Protein AF-A0A131YB29-F1 (afdb_monomer_lite)

Secondary structure (DSSP, 8-state):
-HHHHHHHHHHHHHHHHHHHHHHHHHHHHHHHHHHHHHHHHHHHHHHHHHHHHHHHHHHHS---HHHHHHHHHHHHHHHHHHHHHHHHHHHHHTTT-HHHHHHHHHHHHHHHHHHHHHHHHHHHHHHHHHHHHHHHHHHHHHHHHHHHHHHHHHT--GGGHHHHHHHHHHHHHHHHHHHHHHHHHHHHHHHHHHHHHGGGS-HHHHHHHHHHHHHHHHHHHHHHHHHHHHHHHHHHHHHHHHHHHHHHHHHHH--S------S---HHHHHHHHHHHHHHHHHHHHHHT--

Foldseek 3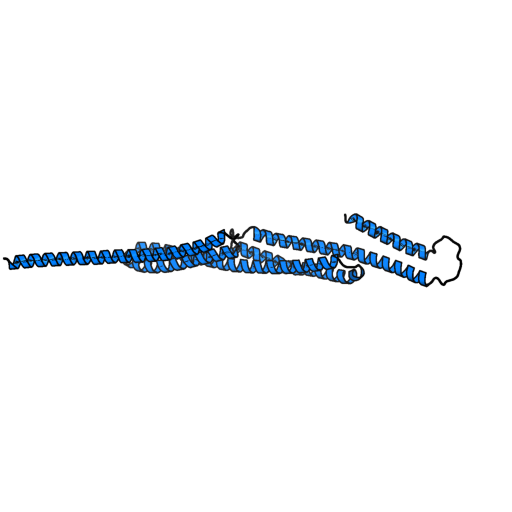Di:
DVVVVVVVVVVVVVVVVVVVVVVVVVVVVVVVVVVVVVVVVVVVVVLVVVLVVLVVVCVVDVHDLLSVLVSLLSNLVVVLVVLVVVVVVLVVCCVPDVVVSVVVVVVSVVVNVVSVVLNVLSVQLNVLVVLLVVLLVVLVVVLVVLVVLLVVLVPDDLVCLVVVLVVLVVSLVVLVVCVCVRLVSNVVSVVSNCVSQPPSDDPVSVVSSVVSVVSSVVSSVSSVVSSVVSVVVNVLVVLLVVLVVLVVVVVVPDDPDDDDPDPDDDPSRVVSVVSNVVSVVVVVVVVVVVD

Structure (mmCIF, N/CA/C/O backbone):
data_AF-A0A131YB29-F1
#
_entry.id   AF-A0A131YB29-F1
#
loop_
_atom_site.group_PDB
_atom_site.id
_atom_site.type_symbol
_atom_site.label_atom_id
_atom_site.label_alt_id
_atom_site.label_comp_id
_atom_site.label_asym_id
_atom_site.label_entity_id
_atom_site.label_seq_id
_atom_site.pdbx_PDB_ins_code
_atom_site.Cartn_x
_atom_site.Cartn_y
_atom_site.Cartn_z
_atom_site.occupancy
_atom_site.B_iso_or_equiv
_atom_site.auth_seq_id
_atom_site.auth_comp_id
_atom_site.auth_asym_id
_atom_site.auth_atom_id
_atom_site.pdbx_PDB_model_num
ATOM 1 N N . GLU A 1 1 ? -68.212 -16.410 77.219 1.00 54.72 1 GLU A N 1
ATOM 2 C CA . GLU A 1 1 ? -66.859 -17.001 77.067 1.00 54.72 1 GLU A CA 1
ATOM 3 C C . GLU A 1 1 ? -66.595 -17.569 75.670 1.00 54.72 1 GLU A C 1
ATOM 5 O O . GLU A 1 1 ? -65.524 -17.324 75.127 1.00 54.72 1 GLU A O 1
ATOM 10 N N . GLU A 1 2 ? -67.554 -18.258 75.044 1.00 46.06 2 GLU A N 1
ATOM 11 C CA . GLU A 1 2 ? -67.429 -18.763 73.661 1.00 46.06 2 GLU A CA 1
ATOM 12 C C . GLU A 1 2 ? -67.171 -17.679 72.605 1.00 46.06 2 GLU A C 1
ATOM 14 O O . GLU A 1 2 ? -66.303 -17.848 71.751 1.00 46.06 2 GLU A O 1
ATOM 19 N N . THR A 1 3 ? -67.838 -16.528 72.704 1.00 45.34 3 THR A N 1
ATOM 20 C CA . THR A 1 3 ? -67.652 -15.388 71.788 1.00 45.34 3 THR A CA 1
ATOM 21 C C . THR A 1 3 ? -66.239 -14.797 71.852 1.00 45.34 3 THR A C 1
ATOM 23 O O . THR A 1 3 ? -65.650 -14.473 70.823 1.00 45.34 3 THR A O 1
ATOM 26 N N . LEU A 1 4 ? -65.639 -14.728 73.045 1.00 46.16 4 LEU A N 1
ATOM 27 C CA . LEU A 1 4 ? -64.253 -14.280 73.233 1.00 46.16 4 LEU A CA 1
ATOM 28 C C . LEU A 1 4 ? -63.242 -15.301 72.688 1.00 46.16 4 LEU A C 1
ATOM 30 O O . LEU A 1 4 ? -62.231 -14.910 72.103 1.00 46.16 4 LEU A O 1
ATOM 34 N N . ARG A 1 5 ? -63.525 -16.605 72.810 1.00 41.94 5 ARG A N 1
ATOM 35 C CA . ARG A 1 5 ? -62.700 -17.670 72.209 1.00 41.94 5 ARG A CA 1
ATOM 36 C C . ARG A 1 5 ? -62.763 -17.650 70.677 1.00 41.94 5 ARG A C 1
ATOM 38 O O . ARG A 1 5 ? -61.726 -17.782 70.028 1.00 41.94 5 ARG A O 1
ATOM 45 N N . GLN A 1 6 ? -63.940 -17.417 70.097 1.00 41.44 6 GLN A N 1
ATOM 46 C CA . GLN A 1 6 ? -64.115 -17.274 68.646 1.00 41.44 6 GLN A CA 1
ATOM 47 C C . GLN A 1 6 ? -63.423 -16.020 68.090 1.00 41.44 6 GLN A C 1
ATOM 49 O O . GLN A 1 6 ? -62.774 -16.095 67.044 1.00 41.44 6 GLN A O 1
ATOM 54 N N . LEU A 1 7 ? -63.480 -14.895 68.811 1.00 44.91 7 LEU A N 1
ATOM 55 C CA . LEU A 1 7 ? -62.750 -13.669 68.464 1.00 44.91 7 LEU A CA 1
ATOM 56 C C . LEU A 1 7 ? -61.226 -13.851 68.553 1.00 44.91 7 LEU A C 1
ATOM 58 O O . LEU A 1 7 ? -60.492 -13.373 67.690 1.00 44.91 7 LEU A O 1
ATOM 62 N N . ALA A 1 8 ? -60.729 -14.587 69.549 1.00 45.03 8 ALA A N 1
ATOM 63 C CA . ALA A 1 8 ? -59.303 -14.891 69.664 1.00 45.03 8 ALA A CA 1
ATOM 64 C C . ALA A 1 8 ? -58.804 -15.784 68.512 1.00 45.03 8 ALA A C 1
ATOM 66 O O . ALA A 1 8 ? -57.726 -15.543 67.962 1.00 45.03 8 ALA A O 1
ATOM 67 N N . LEU A 1 9 ? -59.597 -16.783 68.112 1.00 42.66 9 LEU A N 1
ATOM 68 C CA . LEU A 1 9 ? -59.284 -17.666 66.984 1.00 42.66 9 LEU A CA 1
ATOM 69 C C . LEU A 1 9 ? -59.299 -16.922 65.643 1.00 42.66 9 LEU A C 1
ATOM 71 O O . LEU A 1 9 ? -58.367 -17.083 64.854 1.00 42.66 9 LEU A O 1
ATOM 75 N N . THR A 1 10 ? -60.292 -16.065 65.400 1.00 43.91 10 THR A N 1
ATOM 76 C CA . THR A 1 10 ? -60.354 -15.244 64.176 1.00 43.91 10 THR A CA 1
ATOM 77 C C . THR A 1 10 ? -59.208 -14.233 64.105 1.00 43.91 10 THR A C 1
ATOM 79 O O . THR A 1 10 ? -58.579 -14.098 63.057 1.00 43.91 10 THR A O 1
ATOM 82 N N . ASN A 1 11 ? -58.836 -13.593 65.219 1.00 45.94 11 ASN A N 1
ATOM 83 C CA . ASN A 1 11 ? -57.695 -12.669 65.254 1.00 45.94 11 ASN A CA 1
ATOM 84 C C . ASN A 1 11 ? -56.360 -13.391 64.975 1.00 45.94 11 ASN A C 1
ATOM 86 O O . ASN A 1 11 ? -55.491 -12.875 64.270 1.00 45.94 11 ASN A O 1
ATOM 90 N N . ARG A 1 12 ? -56.205 -14.624 65.474 1.00 44.22 12 ARG A N 1
ATOM 91 C CA . ARG A 1 12 ? -55.023 -15.464 65.219 1.00 44.22 12 ARG A CA 1
ATOM 92 C C . ARG A 1 12 ? -54.941 -15.908 63.755 1.00 44.22 12 ARG A C 1
ATOM 94 O O . ARG A 1 12 ? -53.854 -15.875 63.179 1.00 44.22 12 ARG A O 1
ATOM 101 N N . TRP A 1 13 ? -56.079 -16.234 63.145 1.00 41.12 13 TRP A N 1
ATOM 102 C CA . TRP A 1 13 ? -56.182 -16.549 61.718 1.00 41.12 13 TRP A CA 1
ATOM 103 C C . TRP A 1 13 ? -55.823 -15.364 60.818 1.00 41.12 13 TRP A C 1
ATOM 105 O O . TRP A 1 13 ? -55.010 -15.520 59.909 1.00 41.12 13 TRP A O 1
ATOM 115 N N . LEU A 1 14 ? -56.327 -14.164 61.117 1.00 47.34 14 LEU A N 1
ATOM 116 C CA . LEU A 1 14 ? -56.009 -12.951 60.352 1.00 47.34 14 LEU A CA 1
ATOM 117 C C . LEU A 1 14 ? -54.516 -12.586 60.419 1.00 47.34 14 LEU A C 1
ATOM 119 O O . LEU A 1 14 ? -53.932 -12.141 59.429 1.00 47.34 14 LEU A O 1
ATOM 123 N N . ARG A 1 15 ? -53.862 -12.819 61.565 1.00 47.97 15 ARG A N 1
ATOM 124 C CA . ARG A 1 15 ? -52.407 -12.629 61.707 1.00 47.97 15 ARG A CA 1
ATOM 125 C C . ARG A 1 15 ? -51.613 -13.623 60.860 1.00 47.97 15 ARG A C 1
ATOM 127 O O . ARG A 1 15 ? -50.656 -13.218 60.202 1.00 47.97 15 ARG A O 1
ATOM 134 N N . LEU A 1 16 ? -52.014 -14.895 60.842 1.00 41.56 16 LEU A N 1
ATOM 135 C CA . LEU A 1 16 ? -51.386 -15.916 59.997 1.00 41.56 16 LEU A CA 1
ATOM 136 C C . LEU A 1 16 ? -51.570 -15.606 58.508 1.00 41.56 16 LEU A C 1
ATOM 138 O O . LEU A 1 16 ? -50.612 -15.694 57.743 1.00 41.56 16 LEU A O 1
ATOM 142 N N . GLU A 1 17 ? -52.756 -15.157 58.103 1.00 42.50 17 GLU A N 1
ATOM 143 C CA . GLU A 1 17 ? -53.030 -14.757 56.723 1.00 42.50 17 GLU A CA 1
ATOM 144 C C . GLU A 1 17 ? -52.169 -13.557 56.288 1.00 42.50 17 GLU A C 1
ATOM 146 O O . GLU A 1 17 ? -51.612 -13.551 55.189 1.00 42.50 17 GLU A O 1
ATOM 151 N N . ALA A 1 18 ? -51.987 -12.560 57.160 1.00 47.06 18 ALA A N 1
ATOM 152 C CA . ALA A 1 18 ? -51.120 -11.413 56.889 1.00 47.06 18 ALA A CA 1
ATOM 153 C C . ALA A 1 18 ? -49.638 -11.812 56.741 1.00 47.06 18 ALA A C 1
ATOM 155 O O . ALA A 1 18 ? -48.943 -11.301 55.856 1.00 47.06 18 ALA A O 1
ATOM 156 N N . ILE A 1 19 ? -49.165 -12.749 57.571 1.00 49.28 19 ILE A N 1
ATOM 157 C CA . ILE A 1 19 ? -47.805 -13.303 57.506 1.00 49.28 19 ILE A CA 1
ATOM 158 C C . ILE A 1 19 ? -47.610 -14.093 56.202 1.00 49.28 19 ILE A C 1
ATOM 160 O O . ILE A 1 19 ? -46.646 -13.849 55.477 1.00 49.28 19 ILE A O 1
ATOM 164 N N . LEU A 1 20 ? -48.555 -14.964 55.840 1.00 39.53 20 LEU A N 1
ATOM 165 C CA . LEU A 1 20 ? -48.514 -15.738 54.594 1.00 39.53 20 LEU A CA 1
ATOM 166 C C . LEU A 1 20 ? -48.579 -14.840 53.350 1.00 39.53 20 LEU A C 1
ATOM 168 O O . LEU A 1 20 ? -47.847 -15.063 52.385 1.00 39.53 20 LEU A O 1
ATOM 172 N N . LYS A 1 21 ? -49.384 -13.768 53.376 1.00 48.09 21 LYS A N 1
ATOM 173 C CA . LYS A 1 21 ? -49.423 -12.768 52.297 1.00 48.09 21 LYS A CA 1
ATOM 174 C C . LYS A 1 21 ? -48.085 -12.042 52.145 1.00 48.09 21 LYS A C 1
ATOM 176 O O . LYS A 1 21 ? -47.660 -11.843 51.005 1.00 48.09 21 LYS A O 1
ATOM 181 N N . ARG A 1 22 ? -47.403 -11.691 53.247 1.00 52.78 22 ARG A N 1
ATOM 182 C CA . ARG A 1 22 ? -46.040 -11.123 53.208 1.00 52.78 22 ARG A CA 1
ATOM 183 C C . ARG A 1 22 ? -45.043 -12.104 52.599 1.00 52.78 22 ARG A C 1
ATOM 185 O O . ARG A 1 22 ? -44.417 -11.745 51.607 1.00 52.78 22 ARG A O 1
ATOM 192 N N . PHE A 1 23 ? -44.993 -13.346 53.083 1.00 40.41 23 PHE A N 1
ATOM 193 C CA . PHE A 1 23 ? -44.111 -14.371 52.518 1.00 40.41 23 PHE A CA 1
ATOM 194 C C . PHE A 1 23 ? -44.392 -14.641 51.034 1.00 40.41 23 PHE A C 1
ATOM 196 O O . PHE A 1 23 ? -43.453 -14.778 50.256 1.00 40.41 23 PHE A O 1
ATOM 203 N N . SER A 1 24 ? -45.658 -14.634 50.597 1.00 37.03 24 SER A N 1
ATOM 204 C CA . SER A 1 24 ? -45.997 -14.798 49.175 1.00 37.03 24 SER A CA 1
ATOM 205 C C . SER A 1 24 ? -45.534 -13.618 48.312 1.00 37.03 24 SER A C 1
ATOM 207 O O . SER A 1 24 ? -45.063 -13.823 47.195 1.00 37.03 24 SER A O 1
ATOM 209 N N . LYS A 1 25 ? -45.625 -12.379 48.820 1.00 52.41 25 LYS A N 1
ATOM 210 C CA . LYS A 1 25 ? -45.128 -11.183 48.123 1.00 52.41 25 LYS A CA 1
ATOM 211 C C . LYS A 1 25 ? -43.606 -11.193 48.030 1.00 52.41 25 LYS A C 1
ATOM 213 O O . LYS A 1 25 ? -43.058 -10.812 47.002 1.00 52.41 25 LYS A O 1
ATOM 218 N N . GLU A 1 26 ? -42.941 -11.645 49.082 1.00 50.53 26 GLU A N 1
ATOM 219 C CA . GLU A 1 26 ? -41.484 -11.716 49.174 1.00 50.53 26 GLU A CA 1
ATOM 220 C C . GLU A 1 26 ? -40.914 -12.846 48.303 1.00 50.53 26 GLU A C 1
ATOM 222 O O . GLU A 1 26 ? -39.941 -12.639 47.583 1.00 50.53 26 GLU A O 1
ATOM 227 N N . ALA A 1 27 ? -41.590 -13.998 48.253 1.00 39.34 27 ALA A N 1
ATOM 228 C CA . ALA A 1 27 ? -41.291 -15.077 47.313 1.00 39.34 27 ALA A CA 1
ATOM 229 C C . ALA A 1 27 ? -41.511 -14.645 45.855 1.00 39.34 27 ALA A C 1
ATOM 231 O O . ALA A 1 27 ? -40.657 -14.903 45.011 1.00 39.34 27 ALA A O 1
ATOM 232 N N . ARG A 1 28 ? -42.605 -13.920 45.564 1.00 51.28 28 ARG A N 1
ATOM 233 C CA . ARG A 1 28 ? -42.860 -13.352 44.228 1.00 51.28 28 ARG A CA 1
ATOM 234 C C . ARG A 1 28 ? -41.776 -12.359 43.812 1.00 51.28 28 ARG A C 1
ATOM 236 O O . ARG A 1 28 ? -41.288 -12.452 42.692 1.00 51.28 28 ARG A O 1
ATOM 243 N N . ARG A 1 29 ? -41.340 -11.469 44.713 1.00 57.47 29 ARG A N 1
ATOM 244 C CA . ARG A 1 29 ? -40.214 -10.550 44.457 1.00 57.47 29 ARG A CA 1
ATOM 245 C C . ARG A 1 29 ? -38.924 -11.301 44.137 1.00 57.47 29 ARG A C 1
ATOM 247 O O . ARG A 1 29 ? -38.319 -11.009 43.114 1.00 57.47 29 ARG A O 1
ATOM 254 N N . LYS A 1 30 ? -38.568 -12.326 44.920 1.00 51.09 30 LYS A N 1
ATOM 255 C CA . LYS A 1 30 ? -37.382 -13.159 44.653 1.00 51.09 30 LYS A CA 1
ATOM 256 C C . LYS A 1 30 ? -37.460 -13.899 43.314 1.00 51.09 30 LYS A C 1
ATOM 258 O O . LYS A 1 30 ? -36.455 -13.981 42.615 1.00 51.09 30 LYS A O 1
ATOM 263 N N . THR A 1 31 ? -38.636 -14.398 42.918 1.00 47.81 31 THR A N 1
ATOM 264 C CA . THR A 1 31 ? -38.817 -15.016 41.592 1.00 47.81 31 THR A CA 1
ATOM 265 C C . THR A 1 31 ? -38.745 -13.998 40.454 1.00 47.81 31 THR A C 1
ATOM 267 O O . THR A 1 31 ? -38.220 -14.315 39.392 1.00 47.81 31 THR A O 1
ATOM 270 N N . GLU A 1 32 ? -39.232 -12.773 40.662 1.00 54.62 32 GLU A N 1
ATOM 271 C CA . GLU A 1 32 ? -39.137 -11.679 39.688 1.00 54.62 32 GLU A CA 1
ATOM 272 C C . GLU A 1 32 ? -37.678 -11.221 39.515 1.00 54.62 32 GLU A C 1
ATOM 274 O O . GLU A 1 32 ? -37.210 -11.043 38.394 1.00 54.62 32 GLU A O 1
ATOM 279 N N . GLU A 1 33 ? -36.935 -11.093 40.618 1.00 50.19 33 GLU A N 1
ATOM 280 C CA . GLU A 1 33 ? -35.503 -10.771 40.644 1.00 50.19 33 GLU A CA 1
ATOM 281 C C . GLU A 1 33 ? -34.662 -11.878 39.999 1.00 50.19 33 GLU A C 1
ATOM 283 O O . GLU A 1 33 ? -33.782 -11.581 39.197 1.00 50.19 33 GLU A O 1
ATOM 288 N N . GLN A 1 34 ? -34.972 -13.154 40.257 1.00 44.66 34 GLN A N 1
ATOM 289 C CA . GLN A 1 34 ? -34.342 -14.280 39.560 1.00 44.66 34 GLN A CA 1
ATOM 290 C C . GLN A 1 34 ? -34.659 -14.290 38.064 1.00 44.66 34 GLN A C 1
ATOM 292 O O . GLN A 1 34 ? -33.762 -14.562 37.272 1.00 44.66 34 GLN A O 1
ATOM 297 N N . ARG A 1 35 ? -35.892 -13.958 37.657 1.00 49.50 35 ARG A N 1
ATOM 298 C CA . ARG A 1 35 ? -36.256 -13.838 36.237 1.00 49.50 35 ARG A CA 1
ATOM 299 C C . ARG A 1 35 ? -35.513 -12.692 35.559 1.00 49.50 35 ARG A C 1
ATOM 301 O O . ARG A 1 35 ? -34.951 -12.903 34.490 1.00 49.50 35 ARG A O 1
ATOM 308 N N . ARG A 1 36 ? -35.427 -11.521 36.195 1.00 51.06 36 ARG A N 1
ATOM 309 C CA . ARG A 1 36 ? -34.641 -10.379 35.695 1.00 51.06 36 ARG A CA 1
ATOM 310 C C . ARG A 1 36 ? -33.153 -10.703 35.620 1.00 51.06 36 ARG A C 1
ATOM 312 O O . ARG A 1 36 ? -32.539 -10.440 34.598 1.00 51.06 36 ARG A O 1
ATOM 319 N N . ALA A 1 37 ? -32.595 -11.345 36.645 1.00 39.00 37 ALA A N 1
ATOM 320 C CA . ALA A 1 37 ? -31.211 -11.807 36.634 1.00 39.00 37 ALA A CA 1
ATOM 321 C C . ALA A 1 37 ? -30.971 -12.884 35.563 1.00 39.00 37 ALA A C 1
ATOM 323 O O . ALA A 1 37 ? -29.905 -12.905 34.963 1.00 39.00 37 ALA A O 1
ATOM 324 N N . SER A 1 38 ? -31.942 -13.763 35.293 1.00 39.47 38 SER A N 1
ATOM 325 C CA . SER A 1 38 ? -31.845 -14.759 34.219 1.00 39.47 38 SER A CA 1
ATOM 326 C C . SER A 1 38 ? -31.961 -14.144 32.825 1.00 39.47 38 SER A C 1
ATOM 328 O O . SER A 1 38 ? -31.213 -14.547 31.946 1.00 39.47 38 SER A O 1
ATOM 330 N N . ALA A 1 39 ? -32.820 -13.135 32.643 1.00 44.16 39 ALA A N 1
ATOM 331 C CA . ALA A 1 39 ? -32.936 -12.381 31.399 1.00 44.16 39 ALA A CA 1
ATOM 332 C C . ALA A 1 39 ? -31.658 -11.578 31.135 1.00 44.16 39 ALA A C 1
ATOM 334 O O . ALA A 1 39 ? -31.074 -11.705 30.071 1.00 44.16 39 ALA A O 1
ATOM 335 N N . LEU A 1 40 ? -31.132 -10.885 32.151 1.00 41.97 40 LEU A N 1
ATOM 336 C CA . LEU A 1 40 ? -29.838 -10.205 32.069 1.00 41.97 40 LEU A CA 1
ATOM 337 C C . LEU A 1 40 ? -28.692 -11.177 31.781 1.00 41.97 40 LEU A C 1
ATOM 339 O O . LEU A 1 40 ? -27.840 -10.886 30.953 1.00 41.97 40 LEU A O 1
ATOM 343 N N . ARG A 1 41 ? -28.671 -12.358 32.412 1.00 40.09 41 ARG A N 1
ATOM 344 C CA . ARG A 1 41 ? -27.685 -13.406 32.096 1.00 40.09 41 ARG A CA 1
ATOM 345 C C . ARG A 1 41 ? -27.834 -13.932 30.670 1.00 40.09 41 ARG A C 1
ATOM 347 O O . ARG A 1 41 ? -26.817 -14.255 30.072 1.00 40.09 41 ARG A O 1
ATOM 354 N N . HIS A 1 42 ? -29.055 -14.016 30.144 1.00 41.34 42 HIS A N 1
ATOM 355 C CA . HIS A 1 42 ? -29.328 -14.454 28.777 1.00 41.34 42 HIS A CA 1
ATOM 356 C C . HIS A 1 42 ? -28.927 -13.395 27.739 1.00 41.34 42 HIS A C 1
ATOM 358 O O . HIS A 1 42 ? -28.274 -13.717 26.752 1.00 41.34 42 HIS A O 1
ATOM 364 N N . ASP A 1 43 ? -29.216 -12.121 27.995 1.00 45.62 43 ASP A N 1
ATOM 365 C CA . ASP A 1 43 ? -28.801 -11.007 27.137 1.00 45.62 43 ASP A CA 1
ATOM 366 C C . ASP A 1 43 ? -27.273 -10.840 27.152 1.00 45.62 43 ASP A C 1
ATOM 368 O O . ASP A 1 43 ? -26.642 -10.647 26.110 1.00 45.62 43 ASP A O 1
ATOM 372 N N . VAL A 1 44 ? -26.648 -11.003 28.324 1.00 41.69 44 VAL A N 1
ATOM 373 C CA . VAL A 1 44 ? -25.186 -11.049 28.459 1.00 41.69 44 VAL A CA 1
ATOM 374 C C . VAL A 1 44 ? -24.611 -12.286 27.766 1.00 41.69 44 VAL A C 1
ATOM 376 O O . VAL A 1 44 ? -23.583 -12.161 27.105 1.00 41.69 44 VAL A O 1
ATOM 379 N N . SER A 1 45 ? -25.253 -13.461 27.841 1.00 40.75 45 SER A N 1
ATOM 380 C CA . SER A 1 45 ? -24.778 -14.660 27.134 1.00 40.75 45 SER A CA 1
ATOM 381 C C . SER A 1 45 ? -24.891 -14.517 25.620 1.00 40.75 45 SER A C 1
ATOM 383 O O . SER A 1 45 ? -23.950 -14.877 24.928 1.00 40.75 45 SER A O 1
ATOM 385 N N . LEU A 1 46 ? -25.969 -13.923 25.102 1.00 46.78 46 LEU A N 1
ATOM 386 C CA . LEU A 1 46 ? -26.132 -13.623 23.674 1.00 46.78 46 LEU A CA 1
ATOM 387 C C . LEU A 1 46 ? -25.101 -12.592 23.189 1.00 46.78 46 LEU A C 1
ATOM 389 O O . LEU A 1 46 ?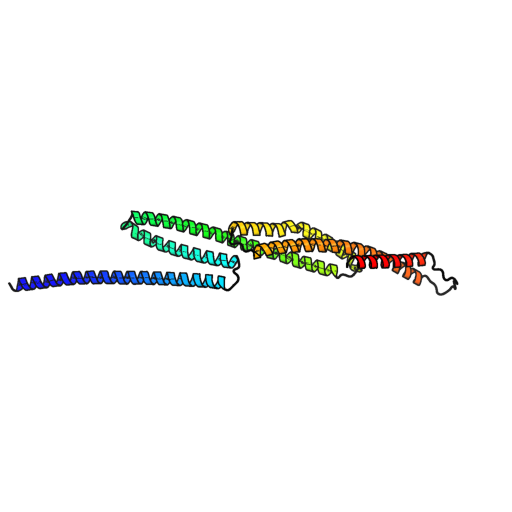 -24.503 -12.750 22.123 1.00 46.78 46 LEU A O 1
ATOM 393 N N . GLY A 1 47 ? -24.826 -11.563 23.996 1.00 43.25 47 GLY A N 1
ATOM 394 C CA . GLY A 1 47 ? -23.744 -10.610 23.746 1.00 43.25 47 GLY A CA 1
ATOM 395 C C . GLY A 1 47 ? -22.368 -11.283 23.709 1.00 43.25 47 GLY A C 1
ATOM 396 O O . GLY A 1 47 ? -21.589 -11.058 22.779 1.00 43.25 47 GLY A O 1
ATOM 397 N N . LEU A 1 48 ? -22.094 -12.170 24.668 1.00 47.25 48 LEU A N 1
ATOM 398 C CA . LEU A 1 48 ? -20.866 -12.966 24.740 1.00 47.25 48 LEU A CA 1
ATOM 399 C C . LEU A 1 48 ? -20.749 -13.976 23.592 1.00 47.25 48 LEU A C 1
ATOM 401 O O . LEU A 1 48 ? -19.659 -14.180 23.075 1.00 47.25 48 LEU A O 1
ATOM 405 N N . GLU A 1 49 ? -21.844 -14.587 23.152 1.00 47.97 49 GLU A N 1
ATOM 406 C CA . GLU A 1 49 ? -21.868 -15.510 22.014 1.00 47.97 49 GLU A CA 1
ATOM 407 C C . GLU A 1 49 ? -21.666 -14.779 20.688 1.00 47.97 49 GLU A C 1
ATOM 409 O O . GLU A 1 49 ? -20.916 -15.261 19.843 1.00 47.97 49 GLU A O 1
ATOM 414 N N . SER A 1 50 ? -22.247 -13.587 20.517 1.00 48.00 50 SER A N 1
ATOM 415 C CA . SER A 1 50 ? -22.019 -12.768 19.321 1.00 48.00 50 SER A CA 1
ATOM 416 C C . SER A 1 50 ? -20.576 -12.261 19.243 1.00 48.00 50 SER A C 1
ATOM 418 O O . SER A 1 50 ? -19.933 -12.373 18.200 1.00 48.00 50 SER A O 1
ATOM 420 N N . THR A 1 51 ? -20.017 -11.792 20.362 1.00 47.31 51 THR A N 1
ATOM 421 C CA . THR A 1 51 ? -18.610 -11.378 20.444 1.00 47.31 51 THR A CA 1
ATOM 422 C C . THR A 1 51 ? -17.671 -12.568 20.276 1.00 47.31 51 THR A C 1
ATOM 424 O O . THR A 1 51 ? -16.670 -12.449 19.571 1.00 47.31 51 THR A O 1
ATOM 427 N N . ARG A 1 52 ? -18.015 -13.743 20.819 1.00 45.22 52 ARG A N 1
ATOM 428 C CA . ARG A 1 52 ? -17.280 -14.998 20.606 1.00 45.22 52 ARG A CA 1
ATOM 429 C C . ARG A 1 52 ? -17.369 -15.486 19.163 1.00 45.22 52 ARG A C 1
ATOM 431 O O . ARG A 1 52 ? -16.373 -15.965 18.647 1.00 45.22 52 ARG A O 1
ATOM 438 N N . ALA A 1 53 ? -18.500 -15.324 18.481 1.00 53.12 53 ALA A N 1
ATOM 439 C CA . ALA A 1 53 ? -18.642 -15.655 17.063 1.00 53.12 53 ALA A CA 1
ATOM 440 C C . ALA A 1 53 ? -17.816 -14.715 16.169 1.00 53.12 53 ALA A C 1
ATOM 442 O O . ALA A 1 53 ? -17.188 -15.172 15.216 1.00 53.12 53 ALA A O 1
ATOM 443 N N . VAL A 1 54 ? -17.761 -13.419 16.497 1.00 50.41 54 VAL A N 1
ATOM 444 C CA . VAL A 1 54 ? -16.879 -12.449 15.824 1.00 50.41 54 VAL A CA 1
ATOM 445 C C . VAL A 1 54 ? -15.407 -12.787 16.079 1.00 50.41 54 VAL A C 1
ATOM 447 O O . VAL A 1 54 ? -14.621 -12.814 15.137 1.00 50.41 54 VAL A O 1
ATOM 450 N N . LEU A 1 55 ? -15.037 -13.119 17.320 1.00 47.19 55 LEU A N 1
ATOM 451 C CA . LEU A 1 55 ? -13.685 -13.569 17.675 1.00 47.19 55 LEU A CA 1
ATOM 452 C C . LEU A 1 55 ? -13.306 -14.895 16.999 1.00 47.19 55 LEU A C 1
ATOM 454 O O . LEU A 1 55 ? -12.173 -15.033 16.557 1.00 47.19 55 LEU A O 1
ATOM 458 N N . ASN A 1 56 ? -14.241 -15.836 16.864 1.00 47.59 56 ASN A N 1
ATOM 459 C CA . ASN A 1 56 ? -13.998 -17.116 16.196 1.00 47.59 56 ASN A CA 1
ATOM 460 C C . ASN A 1 56 ? -13.830 -16.950 14.672 1.00 47.59 56 ASN A C 1
ATOM 462 O O . ASN A 1 56 ? -12.984 -17.598 14.067 1.00 47.59 56 ASN A O 1
ATOM 466 N N . ARG A 1 57 ? -14.553 -16.016 14.034 1.00 48.38 57 ARG A N 1
ATOM 467 C CA . ARG A 1 57 ? -14.286 -15.652 12.625 1.00 48.38 57 ARG A CA 1
ATOM 468 C C . ARG A 1 57 ? -12.899 -15.027 12.442 1.00 48.38 57 ARG A C 1
ATOM 470 O O . ARG A 1 57 ? -12.241 -15.277 11.443 1.00 48.38 57 ARG A O 1
ATOM 477 N N . VAL A 1 58 ? -12.439 -14.262 13.433 1.00 46.19 58 VAL A N 1
ATOM 478 C CA . VAL A 1 58 ? -11.079 -13.693 13.494 1.00 46.19 58 VAL A CA 1
ATOM 479 C C . VAL A 1 58 ? -10.005 -14.774 13.708 1.00 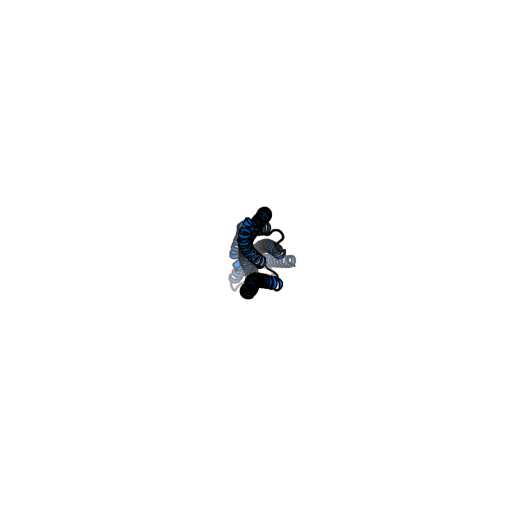46.19 58 VAL A C 1
ATOM 481 O O . VAL A 1 58 ? -8.847 -14.524 13.384 1.00 46.19 58 VAL A O 1
ATOM 484 N N . THR A 1 59 ? -10.345 -15.955 14.242 1.00 43.50 59 THR A N 1
ATOM 485 C CA . THR A 1 59 ? -9.394 -17.073 14.403 1.00 43.50 59 THR A CA 1
ATOM 486 C C . THR A 1 59 ? -9.304 -18.000 13.192 1.00 43.50 59 THR A C 1
ATOM 488 O O . THR A 1 59 ? -8.253 -18.610 13.007 1.00 43.50 59 THR A O 1
ATOM 491 N N . ASP A 1 60 ? -10.355 -18.094 12.370 1.00 44.38 60 ASP A N 1
ATOM 492 C CA . ASP A 1 60 ? -10.391 -18.989 11.200 1.00 44.38 60 ASP A CA 1
ATOM 493 C C . ASP A 1 60 ? -9.743 -18.367 9.943 1.00 44.38 60 ASP A C 1
ATOM 495 O O . ASP A 1 60 ? -9.175 -19.079 9.113 1.00 44.38 60 ASP A O 1
ATOM 499 N N . GLU A 1 61 ? -9.743 -17.037 9.821 1.00 44.78 61 GLU A N 1
ATOM 500 C CA . GLU A 1 61 ? -8.996 -16.290 8.799 1.00 44.78 61 GLU A CA 1
ATOM 501 C C . GLU A 1 61 ? -7.755 -15.652 9.441 1.00 44.78 61 GLU A C 1
ATOM 503 O O . GLU A 1 61 ? -7.850 -15.113 10.541 1.00 44.78 61 GLU A O 1
ATOM 508 N N . LYS A 1 62 ? -6.576 -15.667 8.789 1.00 51.38 62 LYS A N 1
ATOM 509 C CA . LYS A 1 62 ? -5.405 -14.908 9.285 1.00 51.38 62 LYS A CA 1
ATOM 510 C C . LYS A 1 62 ? -5.852 -13.453 9.493 1.00 51.38 62 LYS A C 1
ATOM 512 O O . LYS A 1 62 ? -6.129 -12.792 8.494 1.00 51.38 62 LYS A O 1
ATOM 517 N N . PRO A 1 63 ? -5.931 -12.929 10.730 1.00 54.72 63 PRO A N 1
ATOM 518 C CA . PRO A 1 63 ? -6.726 -11.730 10.925 1.00 54.72 63 PRO A CA 1
ATOM 519 C C . PRO A 1 63 ? -6.036 -10.543 10.262 1.00 54.72 63 PRO A C 1
ATOM 521 O O . PRO A 1 63 ? -4.873 -10.275 10.558 1.00 54.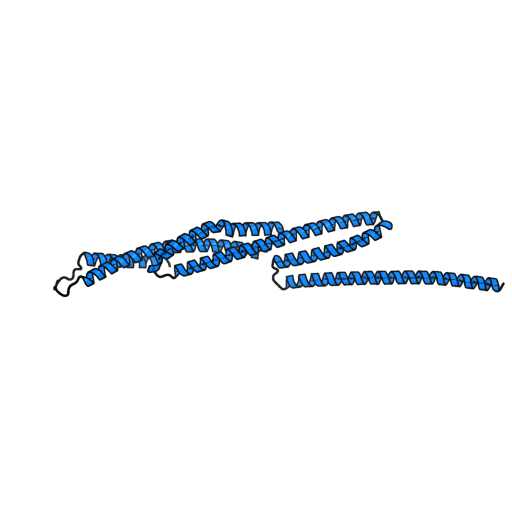72 63 PRO A O 1
ATOM 524 N N . THR A 1 64 ? -6.702 -9.830 9.365 1.00 63.47 64 THR A N 1
ATOM 525 C CA . THR A 1 64 ? -6.187 -8.541 8.893 1.00 63.47 64 THR A CA 1
ATOM 526 C C . THR A 1 64 ? -6.283 -7.516 10.025 1.00 63.47 64 THR A C 1
ATOM 528 O O . THR A 1 64 ? -7.034 -7.692 10.993 1.00 63.47 64 THR A O 1
ATOM 531 N N . GLU A 1 65 ? -5.489 -6.449 9.951 1.00 63.94 65 GLU A N 1
ATOM 532 C CA . GLU A 1 65 ? -5.531 -5.354 10.931 1.00 63.94 65 GLU A CA 1
ATOM 533 C C . GLU A 1 65 ? -6.926 -4.710 10.966 1.00 63.94 65 GLU A C 1
ATOM 535 O O . GLU A 1 65 ? -7.425 -4.363 12.040 1.00 63.94 65 GLU A O 1
ATOM 540 N N . GLU A 1 66 ? -7.601 -4.657 9.813 1.00 68.38 66 GLU A N 1
ATOM 541 C CA . GLU A 1 66 ? -8.981 -4.195 9.673 1.00 68.38 66 GLU A CA 1
ATOM 542 C C . GLU A 1 66 ? -9.976 -5.081 10.438 1.00 68.38 66 GLU A C 1
ATOM 544 O O . GLU A 1 66 ? -10.739 -4.571 11.266 1.00 68.38 66 GLU A O 1
ATOM 549 N N . LEU A 1 67 ? -9.944 -6.403 10.226 1.00 65.50 67 LEU A N 1
ATOM 550 C CA . LEU A 1 67 ? -10.850 -7.347 10.894 1.00 65.50 67 LEU A CA 1
ATOM 551 C C . LEU A 1 67 ? -10.647 -7.344 12.413 1.00 65.50 67 LEU A C 1
ATOM 553 O O . LEU A 1 67 ? -11.618 -7.325 13.175 1.00 65.50 67 LEU A O 1
ATOM 557 N N . HIS A 1 68 ? -9.392 -7.297 12.866 1.00 65.00 68 HIS A N 1
ATOM 558 C CA . HIS A 1 68 ? -9.074 -7.204 14.290 1.00 65.00 68 HIS A CA 1
ATOM 559 C C . HIS A 1 68 ? -9.591 -5.892 14.903 1.00 65.00 68 HIS A C 1
ATOM 561 O O . HIS A 1 68 ? -10.237 -5.900 15.954 1.00 65.00 68 HIS A O 1
ATOM 567 N N . THR A 1 69 ? -9.372 -4.765 14.221 1.00 63.50 69 THR A N 1
ATOM 568 C CA . THR A 1 69 ? -9.837 -3.441 14.659 1.00 63.50 69 THR A CA 1
ATOM 569 C C . THR A 1 69 ? -11.364 -3.370 14.720 1.00 63.50 69 THR A C 1
ATOM 571 O O . THR A 1 69 ? -11.919 -2.866 15.701 1.00 63.50 69 THR A O 1
ATOM 574 N N . ALA A 1 70 ? -12.060 -3.920 13.722 1.00 65.94 70 ALA A N 1
ATOM 575 C CA . ALA A 1 70 ? -13.518 -3.988 13.692 1.00 65.94 70 ALA A CA 1
ATOM 576 C C . ALA A 1 70 ? -14.082 -4.833 14.848 1.00 65.94 70 ALA A C 1
ATOM 578 O O . ALA A 1 70 ? -15.001 -4.389 15.540 1.00 65.94 70 ALA A O 1
ATOM 579 N N . ALA A 1 71 ? -13.496 -6.004 15.114 1.00 61.91 71 ALA A N 1
ATOM 580 C CA . ALA A 1 71 ? -13.896 -6.861 16.229 1.00 61.91 71 ALA A CA 1
ATOM 581 C C . ALA A 1 71 ? -13.720 -6.163 17.589 1.00 61.91 71 ALA A C 1
ATOM 583 O O . ALA A 1 71 ? -14.630 -6.180 18.422 1.00 61.91 71 ALA A O 1
ATOM 584 N N . CYS A 1 72 ? -12.587 -5.486 17.806 1.00 62.84 72 CYS A N 1
ATOM 585 C CA . CYS A 1 72 ? -12.354 -4.720 19.030 1.00 62.84 72 CYS A CA 1
ATOM 586 C C . CYS A 1 72 ? -13.344 -3.556 19.198 1.00 62.84 72 CYS A C 1
ATOM 588 O O . CYS A 1 72 ? -13.802 -3.305 20.313 1.00 62.84 72 CYS A O 1
ATOM 590 N N . LEU A 1 73 ? -13.697 -2.855 18.116 1.00 69.12 73 LEU A N 1
ATOM 591 C CA . LEU A 1 73 ? -14.694 -1.780 18.159 1.00 69.12 73 LEU A CA 1
ATOM 592 C C . LEU A 1 73 ? -16.082 -2.301 18.546 1.00 69.12 73 LEU A C 1
ATOM 594 O O . LEU A 1 73 ? -16.742 -1.680 19.380 1.00 69.12 73 LEU A O 1
ATOM 598 N N . HIS A 1 74 ? -16.495 -3.449 18.003 1.00 68.56 74 HIS A N 1
ATOM 599 C CA . HIS A 1 74 ? -17.750 -4.100 18.386 1.00 68.56 74 HIS A CA 1
ATOM 600 C C . HIS A 1 74 ? -17.765 -4.499 19.865 1.00 68.56 74 HIS A C 1
ATOM 602 O O . HIS A 1 74 ? -18.734 -4.210 20.567 1.00 68.56 74 HIS A O 1
ATOM 608 N N . ALA A 1 75 ? -16.679 -5.096 20.365 1.00 61.38 75 ALA A N 1
ATOM 609 C CA . ALA A 1 75 ? -16.569 -5.460 21.776 1.00 61.38 75 ALA A CA 1
ATOM 610 C C . ALA A 1 75 ? -16.652 -4.230 22.700 1.00 61.38 75 ALA A C 1
ATOM 612 O O . ALA A 1 75 ? -17.357 -4.261 23.707 1.00 61.38 75 ALA A O 1
ATOM 613 N N . LEU A 1 76 ? -15.987 -3.122 22.351 1.00 63.66 76 LEU A N 1
ATOM 614 C CA . LEU A 1 76 ? -16.064 -1.885 23.137 1.00 63.66 76 LEU A CA 1
ATOM 615 C C . LEU A 1 76 ? -17.451 -1.244 23.100 1.00 63.66 76 LEU A C 1
ATOM 617 O O . LEU A 1 76 ? -17.875 -0.684 24.108 1.00 63.66 76 LEU A O 1
ATOM 621 N N . GLN A 1 77 ? -18.158 -1.325 21.973 1.00 73.88 77 GLN A N 1
ATOM 622 C CA . GLN A 1 77 ? -19.533 -0.839 21.883 1.00 73.88 77 GLN A CA 1
ATOM 623 C C . GLN A 1 77 ? -20.467 -1.640 22.796 1.00 73.88 77 GLN A C 1
ATOM 625 O O . GLN A 1 77 ? -21.226 -1.046 23.558 1.00 73.88 77 GLN A O 1
ATOM 630 N N . TRP A 1 78 ? -20.323 -2.966 22.823 1.00 70.75 78 TRP A N 1
ATOM 631 C CA . TRP A 1 78 ? -21.056 -3.803 23.770 1.00 70.75 78 TRP A CA 1
ATOM 632 C C . TRP A 1 78 ? -20.731 -3.441 25.231 1.00 70.75 78 TRP A C 1
ATOM 634 O O . TRP A 1 78 ? -21.636 -3.268 26.044 1.00 70.75 78 TRP A O 1
ATOM 644 N N . ILE A 1 79 ? -19.453 -3.227 25.573 1.00 62.50 79 ILE A N 1
ATOM 645 C CA . ILE A 1 79 ? -19.056 -2.785 26.924 1.00 62.50 79 ILE A CA 1
ATOM 646 C C . ILE A 1 79 ? -19.687 -1.425 27.275 1.00 62.50 79 ILE A C 1
ATOM 648 O O . ILE A 1 79 ? -20.105 -1.226 28.415 1.00 62.50 79 ILE A O 1
ATOM 652 N N . GLN A 1 80 ? -19.795 -0.490 26.325 1.00 70.81 80 GLN A N 1
ATOM 653 C CA . GLN A 1 80 ? -20.480 0.792 26.553 1.00 70.81 80 GLN A CA 1
ATOM 654 C C . GLN A 1 80 ? -21.965 0.612 26.868 1.00 70.81 80 GLN A C 1
ATOM 656 O O . GLN A 1 80 ? -22.474 1.283 27.766 1.00 70.81 80 GLN A O 1
ATOM 661 N N . GLU A 1 81 ? -22.646 -0.292 26.167 1.00 73.19 81 GLU A N 1
ATOM 662 C CA . GLU A 1 81 ? -24.053 -0.618 26.420 1.00 73.19 81 GLU A CA 1
ATOM 663 C C . GLU A 1 81 ? -24.235 -1.231 27.818 1.00 73.19 81 GLU A C 1
ATOM 665 O O . GLU A 1 81 ? -25.110 -0.799 28.573 1.00 73.19 81 GLU A O 1
ATOM 670 N N . GLN A 1 82 ? -23.345 -2.146 28.223 1.00 68.00 82 GLN A N 1
ATOM 671 C CA . GLN A 1 82 ? -23.355 -2.721 29.575 1.00 68.00 82 GLN A CA 1
ATOM 672 C C . GLN A 1 82 ? -23.087 -1.665 30.656 1.00 68.00 82 GLN A C 1
ATOM 674 O O . GLN A 1 82 ? -23.769 -1.624 31.680 1.00 68.00 82 GLN A O 1
ATOM 679 N N . LEU A 1 83 ? -22.134 -0.757 30.427 1.00 65.19 83 LEU A N 1
ATOM 680 C CA . LEU A 1 83 ? -21.885 0.362 31.335 1.00 65.19 83 LEU A CA 1
ATOM 681 C C . LEU A 1 83 ? -23.107 1.289 31.425 1.00 65.19 83 LEU A C 1
ATOM 683 O O . LEU A 1 83 ? -23.428 1.759 32.516 1.00 65.19 83 LEU A O 1
ATOM 687 N N . ALA A 1 84 ? -23.814 1.557 30.326 1.00 71.62 84 ALA A N 1
ATOM 688 C CA . ALA A 1 84 ? -25.032 2.368 30.359 1.00 71.62 84 ALA A CA 1
ATOM 689 C C . ALA A 1 84 ? -26.124 1.722 31.229 1.00 71.62 84 ALA A C 1
ATOM 691 O O . ALA A 1 84 ? -26.762 2.422 32.019 1.00 71.62 84 ALA A O 1
ATOM 692 N N . PHE A 1 85 ? -26.273 0.398 31.145 1.00 65.69 85 PHE A N 1
ATOM 693 C CA . PHE A 1 85 ? -27.197 -0.364 31.981 1.00 65.69 85 PHE A CA 1
ATOM 694 C C . PHE A 1 85 ? -26.811 -0.309 33.470 1.00 65.69 85 PHE A C 1
ATOM 696 O O . PHE A 1 85 ? -27.617 0.094 34.307 1.00 65.69 85 PHE A O 1
ATOM 703 N N . LEU A 1 86 ? -25.544 -0.584 33.803 1.00 61.38 86 LEU A N 1
ATOM 704 C CA . LEU A 1 86 ? -25.037 -0.537 35.184 1.00 61.38 86 LEU A CA 1
ATOM 705 C C . LEU A 1 86 ? -25.178 0.849 35.832 1.00 61.38 86 LEU A C 1
ATOM 707 O O . LEU A 1 86 ? -25.387 0.964 37.039 1.00 61.38 86 LEU A O 1
ATOM 711 N N . LYS A 1 87 ? -25.106 1.924 35.038 1.00 68.50 87 LYS A N 1
ATOM 712 C CA . LYS A 1 87 ? -25.345 3.291 35.520 1.00 68.50 87 LYS A CA 1
ATOM 713 C C . LYS A 1 87 ? -26.782 3.485 36.016 1.00 68.50 87 LYS A C 1
ATOM 715 O O . LYS A 1 87 ? -26.991 4.211 36.989 1.00 68.50 87 LYS A O 1
ATOM 720 N N . ALA A 1 88 ? -27.758 2.860 35.354 1.00 65.12 88 ALA A N 1
ATOM 721 C CA . ALA A 1 88 ? -29.157 2.913 35.765 1.00 65.12 88 ALA A CA 1
ATOM 722 C C . ALA A 1 88 ? -29.368 2.167 37.093 1.00 65.12 88 ALA A C 1
ATOM 724 O O . ALA A 1 88 ? -30.033 2.694 37.984 1.00 65.12 88 ALA A O 1
ATOM 725 N N . ASP A 1 89 ? -28.720 1.020 37.285 1.00 67.50 89 ASP A N 1
ATOM 726 C CA . ASP A 1 89 ? -28.794 0.261 38.541 1.00 67.50 89 ASP A CA 1
ATOM 727 C C . ASP A 1 89 ? -28.099 0.986 39.708 1.00 67.50 89 ASP A C 1
ATOM 729 O O . ASP A 1 89 ? -28.628 1.040 40.821 1.00 67.50 89 ASP A O 1
ATOM 733 N N . LEU A 1 90 ? -26.968 1.656 39.455 1.00 62.75 90 LEU A N 1
ATOM 734 C CA . LEU A 1 90 ? -26.273 2.479 40.459 1.00 62.75 90 LEU A CA 1
ATOM 735 C C . LEU A 1 90 ? -27.117 3.654 40.976 1.00 62.75 90 LEU A C 1
ATOM 737 O O . LEU A 1 90 ? -26.959 4.071 42.126 1.00 62.75 90 LEU A O 1
ATOM 741 N N . SER A 1 91 ? -28.023 4.185 40.151 1.00 71.56 91 SER A N 1
ATOM 742 C CA . SER A 1 91 ? -28.955 5.237 40.579 1.00 71.56 91 SER A CA 1
ATOM 743 C C . SER A 1 91 ? -30.015 4.724 41.563 1.00 71.56 91 SER A C 1
ATOM 745 O O . SER A 1 91 ? -30.474 5.475 42.420 1.00 71.56 91 SER A O 1
ATOM 747 N N . GLN A 1 92 ? -30.348 3.431 41.505 1.00 73.19 92 GLN A N 1
ATOM 748 C CA . GLN A 1 92 ? -31.294 2.788 42.423 1.00 73.19 92 GLN A CA 1
ATOM 749 C C . GLN A 1 92 ? -30.644 2.390 43.758 1.00 73.19 92 GLN A C 1
ATOM 751 O O . GLN A 1 92 ? -31.338 2.280 44.767 1.00 73.19 92 GLN A O 1
ATOM 756 N N . LEU A 1 93 ? -29.319 2.198 43.779 1.00 69.00 93 LEU A N 1
ATOM 757 C CA . LEU A 1 93 ? -28.550 1.825 44.975 1.00 69.00 93 LEU A CA 1
ATOM 758 C C . LEU A 1 93 ? -28.220 3.024 45.888 1.00 69.00 93 LEU A C 1
ATOM 760 O O . LEU A 1 93 ? -28.048 2.867 47.096 1.00 69.00 93 LEU A O 1
ATOM 764 N N . GLU A 1 94 ? -28.152 4.226 45.313 1.00 72.12 94 GLU A N 1
ATOM 765 C CA . GLU A 1 94 ? -27.833 5.488 45.995 1.00 72.12 94 GLU A CA 1
ATOM 766 C C . GLU A 1 94 ? -28.674 5.800 47.246 1.00 72.12 94 GLU A C 1
ATOM 768 O O . GLU A 1 94 ? -28.079 6.162 48.262 1.00 72.12 94 GLU A O 1
ATOM 773 N N . PRO A 1 95 ? -30.011 5.631 47.246 1.00 72.44 95 PRO A N 1
ATOM 774 C CA . PRO A 1 95 ? -30.817 5.865 48.444 1.00 72.44 95 PRO A CA 1
ATOM 775 C C . PRO A 1 95 ? -30.644 4.796 49.538 1.00 72.44 95 PRO A C 1
ATOM 777 O O . PRO A 1 95 ? -31.136 4.994 50.646 1.00 72.44 95 PRO A O 1
ATOM 780 N N . ILE A 1 96 ? -29.986 3.665 49.248 1.00 78.56 96 ILE A N 1
ATOM 781 C CA . ILE A 1 96 ? -29.858 2.518 50.166 1.00 78.56 96 ILE A CA 1
ATOM 782 C C . ILE A 1 96 ? -28.456 2.466 50.788 1.00 78.56 96 ILE A C 1
ATOM 784 O O . ILE A 1 96 ? -28.327 2.242 51.990 1.00 78.56 96 ILE A O 1
ATOM 788 N N . GLN A 1 97 ? -27.406 2.660 49.982 1.00 79.31 97 GLN A N 1
ATOM 789 C CA . GLN A 1 97 ? -26.002 2.597 50.410 1.00 79.31 97 GLN A CA 1
ATOM 790 C C . GLN A 1 97 ? -25.172 3.701 49.726 1.00 79.31 97 GLN A C 1
ATOM 792 O O . GLN A 1 97 ? -24.525 3.449 48.705 1.00 79.31 97 GLN A O 1
ATOM 797 N N . PRO A 1 98 ? -25.169 4.931 50.270 1.00 77.56 98 PRO A N 1
ATOM 798 C CA . PRO A 1 98 ? -24.607 6.099 49.589 1.00 77.56 98 PRO A CA 1
ATOM 799 C C . PRO A 1 98 ? -23.083 6.034 49.403 1.00 77.56 98 PRO A C 1
ATOM 801 O O . PRO A 1 98 ? -22.581 6.415 48.347 1.00 77.56 98 PRO A O 1
ATOM 804 N N . GLU A 1 99 ? -22.339 5.509 50.379 1.00 79.00 99 GLU A N 1
ATOM 805 C CA . GLU A 1 99 ? -20.872 5.404 50.300 1.00 79.00 99 GLU A CA 1
ATOM 806 C C . GLU A 1 99 ? -20.420 4.355 49.270 1.00 79.00 99 GLU A C 1
ATOM 808 O O . GLU A 1 99 ? -19.559 4.629 48.433 1.00 79.00 99 GLU A O 1
ATOM 813 N N . ALA A 1 100 ? -21.064 3.182 49.259 1.00 70.44 100 ALA A N 1
ATOM 814 C CA . ALA A 1 100 ? -20.806 2.139 48.264 1.00 70.44 100 ALA A CA 1
ATOM 815 C C . ALA A 1 100 ? -21.201 2.597 46.847 1.00 70.44 100 ALA A C 1
ATOM 817 O O . ALA A 1 100 ? -20.465 2.369 45.885 1.00 70.44 100 ALA A O 1
ATOM 818 N N . ALA A 1 101 ? -22.326 3.309 46.715 1.00 68.50 101 ALA A N 1
ATOM 819 C CA . ALA A 1 101 ? -22.753 3.893 45.447 1.00 68.50 101 ALA A CA 1
ATOM 820 C C . ALA A 1 101 ? -21.771 4.965 44.937 1.00 68.50 101 ALA A C 1
ATOM 822 O O . ALA A 1 101 ? -21.546 5.064 43.730 1.00 68.50 101 ALA A O 1
ATOM 823 N N . ALA A 1 102 ? -21.161 5.757 45.825 1.00 73.75 102 ALA A N 1
ATOM 824 C CA . ALA A 1 102 ? -20.159 6.754 45.449 1.00 73.75 102 ALA A CA 1
ATOM 825 C C . ALA A 1 102 ? -18.871 6.112 44.902 1.00 73.75 102 ALA A C 1
ATOM 827 O O . ALA A 1 102 ? -18.382 6.548 43.856 1.00 73.75 102 ALA A O 1
ATOM 828 N N . ALA A 1 103 ? -18.367 5.055 45.549 1.00 69.25 103 ALA A N 1
ATOM 829 C CA . ALA A 1 103 ? -17.197 4.308 45.079 1.00 69.25 103 ALA A CA 1
ATOM 830 C C . ALA A 1 103 ? -17.446 3.659 43.705 1.00 69.25 103 ALA A C 1
ATOM 832 O O . ALA A 1 103 ? -16.701 3.906 42.756 1.00 69.25 103 ALA A O 1
ATOM 833 N N . LEU A 1 104 ? -18.562 2.936 43.551 1.00 68.31 104 LEU A N 1
ATOM 834 C CA . LEU A 1 104 ? -18.925 2.283 42.288 1.00 68.31 104 LEU A CA 1
ATOM 835 C C . LEU A 1 104 ? -19.193 3.281 41.151 1.00 68.31 104 LEU A C 1
ATOM 837 O O . LEU A 1 104 ? -18.925 2.993 39.985 1.00 68.31 104 LEU A O 1
ATOM 841 N N . ARG A 1 105 ? -19.693 4.485 41.456 1.00 73.75 105 ARG A N 1
ATOM 842 C CA . ARG A 1 105 ? -19.807 5.562 40.459 1.00 73.75 105 ARG A CA 1
ATOM 843 C C . ARG A 1 105 ? -18.465 6.046 39.958 1.00 73.75 105 ARG A C 1
ATOM 845 O O . ARG A 1 105 ? -18.366 6.415 38.787 1.00 73.75 105 ARG A O 1
ATOM 852 N N . GLN A 1 106 ? -17.481 6.137 40.842 1.00 73.62 106 GLN A N 1
ATOM 853 C CA . GLN A 1 106 ? -16.151 6.570 40.454 1.00 73.62 106 GLN A CA 1
ATOM 854 C C . GLN A 1 106 ? -15.505 5.514 39.551 1.00 73.62 106 GLN A C 1
ATOM 856 O O . GLN A 1 106 ? -15.085 5.851 38.446 1.00 73.62 106 GLN A O 1
ATOM 861 N N . GLU A 1 107 ? -15.584 4.237 39.933 1.00 68.00 107 GLU A N 1
ATOM 862 C CA . GLU A 1 107 ? -15.142 3.111 39.097 1.00 68.00 107 GLU A CA 1
ATOM 863 C C . GLU A 1 107 ? -15.855 3.079 37.737 1.00 68.00 107 GLU A C 1
ATOM 865 O O . GLU A 1 107 ? -15.211 2.944 36.696 1.00 68.00 107 GLU A O 1
ATOM 870 N N . HIS A 1 108 ? -17.178 3.282 37.716 1.00 74.56 108 HIS A N 1
ATOM 871 C CA . HIS A 1 108 ? -17.968 3.364 36.484 1.00 74.56 108 HIS A CA 1
ATOM 872 C C . HIS A 1 108 ? -17.497 4.492 35.562 1.00 74.56 108 HIS A C 1
ATOM 874 O O . HIS A 1 108 ? -17.315 4.280 34.361 1.00 74.56 108 HIS A O 1
ATOM 880 N N . LYS A 1 109 ? -17.268 5.691 36.113 1.00 76.00 109 LYS A N 1
ATOM 881 C CA . LYS A 1 109 ? -16.763 6.841 35.350 1.00 76.00 109 LYS A CA 1
ATOM 882 C C . LYS A 1 109 ? -15.380 6.566 34.774 1.00 76.00 109 LYS A C 1
ATOM 884 O O . LYS A 1 109 ? -15.130 6.926 33.622 1.00 76.00 109 LYS A O 1
ATOM 889 N N . ASP A 1 110 ? -14.499 5.947 35.550 1.00 72.81 110 ASP A N 1
ATOM 890 C CA . ASP A 1 110 ? -13.131 5.660 35.127 1.00 72.81 110 ASP A CA 1
ATOM 891 C C . ASP A 1 110 ? -13.102 4.575 34.036 1.00 72.81 110 ASP A C 1
ATOM 893 O O . ASP A 1 110 ? -12.451 4.763 33.003 1.00 72.81 110 ASP A O 1
ATOM 897 N N . LEU A 1 111 ? -13.917 3.522 34.170 1.00 65.88 111 LEU A N 1
ATOM 898 C CA . LEU A 1 111 ? -14.145 2.516 33.124 1.00 65.88 111 LEU A CA 1
ATOM 899 C C . LEU A 1 111 ? -14.744 3.131 31.852 1.00 65.88 111 LEU A C 1
ATOM 901 O O . LEU A 1 111 ? -14.233 2.896 30.757 1.00 65.88 111 LEU A O 1
ATOM 905 N N . ALA A 1 112 ? -15.777 3.968 31.968 1.00 69.25 112 ALA A N 1
ATOM 906 C CA . ALA A 1 112 ? -16.398 4.628 30.819 1.00 69.25 112 ALA A CA 1
ATOM 907 C C . ALA A 1 112 ? -15.410 5.541 30.070 1.00 69.25 112 ALA A C 1
ATOM 909 O O . ALA A 1 112 ? -15.389 5.559 28.835 1.00 69.25 112 ALA A O 1
ATOM 910 N N . ARG A 1 113 ? -14.548 6.264 30.799 1.00 77.12 113 ARG A N 1
ATOM 911 C CA . ARG A 1 113 ? -13.465 7.072 30.214 1.00 77.12 113 ARG A CA 1
ATOM 912 C C . ARG A 1 113 ? -12.439 6.203 29.491 1.00 77.12 113 ARG A C 1
ATOM 914 O O . ARG A 1 113 ? -12.070 6.531 28.365 1.00 77.12 113 ARG A O 1
ATOM 921 N N . ALA A 1 114 ? -12.006 5.099 30.099 1.00 68.94 114 ALA A N 1
ATOM 922 C CA . ALA A 1 114 ? -11.054 4.172 29.488 1.00 68.94 114 ALA A CA 1
ATOM 923 C C . ALA A 1 114 ? -11.612 3.528 28.206 1.00 68.94 114 ALA A C 1
ATOM 925 O O . ALA A 1 114 ? -10.928 3.483 27.180 1.00 68.94 114 ALA A O 1
ATOM 926 N N . VAL A 1 115 ? -12.877 3.100 28.226 1.00 67.50 115 VAL A N 1
ATOM 927 C CA . VAL A 1 115 ? -13.575 2.528 27.064 1.00 67.50 115 VAL A CA 1
ATOM 928 C C . VAL A 1 115 ? -13.737 3.564 25.949 1.00 67.50 115 VAL A C 1
ATOM 930 O O . VAL A 1 115 ? -13.445 3.275 24.794 1.00 67.50 115 VAL A O 1
ATOM 933 N N . SER A 1 116 ? -14.125 4.800 26.273 1.00 75.62 116 SER A N 1
ATOM 934 C CA . SER A 1 116 ? -14.222 5.881 25.279 1.00 75.62 116 SER A CA 1
ATOM 935 C C . SER A 1 116 ? -12.861 6.213 24.648 1.00 75.62 116 SER A C 1
ATOM 937 O O . SER A 1 116 ? -12.739 6.298 23.424 1.00 75.62 116 SER A O 1
ATOM 939 N N . LYS A 1 117 ? -11.803 6.314 25.465 1.00 77.19 117 LYS A N 1
ATOM 940 C CA . LYS A 1 117 ? -10.433 6.566 24.992 1.00 77.19 117 LYS A CA 1
ATOM 941 C C . LYS A 1 117 ? -9.944 5.465 24.048 1.00 77.19 117 LYS A C 1
ATOM 943 O O . LYS A 1 117 ? -9.411 5.764 22.984 1.00 77.19 117 LYS A O 1
ATOM 948 N N . THR A 1 118 ? -10.145 4.202 24.419 1.00 73.31 118 THR A N 1
ATOM 949 C CA . THR A 1 118 ? -9.749 3.050 23.590 1.00 73.31 118 THR A CA 1
ATOM 950 C C . THR A 1 118 ? -10.574 2.944 22.308 1.00 73.31 118 THR A C 1
ATOM 952 O O . THR A 1 118 ? -10.017 2.638 21.256 1.00 73.31 118 THR A O 1
ATOM 955 N N . GLN A 1 119 ? -11.870 3.262 22.353 1.00 74.56 119 GLN A N 1
ATOM 956 C CA . GLN A 1 119 ? -12.731 3.273 21.170 1.00 74.56 119 GLN A CA 1
ATOM 957 C C . GLN A 1 119 ? -12.312 4.365 20.178 1.00 74.56 119 GLN A C 1
ATOM 959 O O . GLN A 1 119 ? -12.278 4.114 18.975 1.00 74.56 119 GLN A O 1
ATOM 964 N N . ASN A 1 120 ? -11.959 5.558 20.662 1.00 82.75 120 ASN A N 1
ATOM 965 C CA . ASN A 1 120 ? -11.463 6.637 19.805 1.00 82.75 120 ASN A CA 1
ATOM 966 C C . ASN A 1 120 ? -10.122 6.277 19.157 1.00 82.75 120 ASN A C 1
ATOM 968 O O . ASN A 1 120 ? -10.007 6.392 17.940 1.00 82.75 120 ASN A O 1
ATOM 972 N N . ALA A 1 121 ? -9.175 5.732 19.927 1.00 75.44 121 ALA A N 1
ATOM 973 C CA . ALA A 1 121 ? -7.898 5.260 19.387 1.00 75.44 121 ALA A CA 1
ATOM 974 C C . ALA A 1 121 ? -8.084 4.179 18.304 1.00 75.44 121 ALA A C 1
ATOM 976 O O . ALA A 1 121 ? -7.437 4.211 17.264 1.00 75.44 121 ALA A O 1
ATOM 977 N N . LEU A 1 122 ? -9.025 3.247 18.493 1.00 73.94 122 LEU A N 1
ATOM 978 C CA . LEU A 1 122 ? -9.341 2.235 17.479 1.00 73.94 122 LEU A CA 1
ATOM 979 C C . LEU A 1 122 ? -10.030 2.812 16.236 1.00 73.94 122 LEU A C 1
ATOM 981 O O . LEU A 1 122 ? -9.819 2.304 15.138 1.00 73.94 122 LEU A O 1
ATOM 985 N N . ARG A 1 123 ? -10.851 3.861 16.371 1.00 84.44 123 ARG A N 1
ATOM 986 C CA . ARG A 1 123 ? -11.433 4.563 15.213 1.00 84.44 123 ARG A CA 1
ATOM 987 C C . ARG A 1 123 ? -10.361 5.291 14.406 1.00 84.44 123 ARG A C 1
ATOM 989 O O . ARG A 1 123 ? -10.428 5.278 13.181 1.00 84.44 123 ARG A O 1
ATOM 996 N N . GLU A 1 124 ? -9.396 5.909 15.080 1.00 86.62 124 GLU A N 1
ATOM 997 C CA . GLU A 1 124 ? -8.218 6.511 14.444 1.00 86.62 124 GLU A CA 1
ATOM 998 C C . GLU A 1 124 ? -7.368 5.440 13.755 1.00 86.62 124 GLU A C 1
ATOM 1000 O O . GLU A 1 124 ? -7.050 5.586 12.579 1.00 86.62 124 GLU A O 1
ATOM 1005 N N . GLY A 1 125 ? -7.122 4.311 14.425 1.00 78.19 125 GLY A N 1
ATOM 1006 C CA . GLY A 1 125 ? -6.446 3.155 13.839 1.00 78.19 125 GLY A CA 1
ATOM 1007 C C . GLY A 1 125 ? -7.157 2.601 12.605 1.00 78.19 125 GLY A C 1
ATOM 1008 O O . GLY A 1 125 ? -6.509 2.325 11.603 1.00 78.19 125 GLY A O 1
ATOM 1009 N N . LYS A 1 126 ? -8.495 2.519 12.619 1.00 83.19 126 LYS A N 1
ATOM 1010 C CA . LYS A 1 126 ? -9.284 2.095 11.450 1.00 83.19 126 LYS A CA 1
ATOM 1011 C C . LYS A 1 126 ? -9.086 3.025 10.250 1.00 83.19 126 LYS A C 1
ATOM 1013 O O . LYS A 1 126 ? -8.989 2.547 9.126 1.00 83.19 126 LYS A O 1
ATOM 1018 N N . LYS A 1 127 ? -9.045 4.341 10.481 1.00 88.62 127 LYS A N 1
ATOM 1019 C CA . LYS A 1 127 ? -8.761 5.315 9.417 1.00 88.62 127 LYS A CA 1
ATOM 1020 C C . LYS A 1 127 ? -7.335 5.153 8.894 1.00 88.62 127 LYS A C 1
ATOM 1022 O O . LYS A 1 127 ? -7.155 5.084 7.688 1.00 88.62 127 LYS A O 1
ATOM 1027 N N . ALA A 1 128 ? -6.362 4.997 9.791 1.00 86.62 128 ALA A N 1
ATOM 1028 C CA . ALA A 1 128 ? -4.965 4.807 9.417 1.00 86.62 128 ALA A CA 1
ATOM 1029 C C . ALA A 1 128 ? -4.734 3.531 8.585 1.00 86.62 128 ALA A C 1
ATOM 1031 O O . ALA A 1 128 ? -3.955 3.571 7.640 1.00 86.62 128 ALA A O 1
ATOM 1032 N N . ILE A 1 129 ? -5.440 2.430 8.885 1.00 84.00 129 ILE A N 1
ATOM 1033 C CA . ILE A 1 129 ? -5.421 1.210 8.055 1.00 84.00 129 ILE A CA 1
ATOM 1034 C C . ILE A 1 129 ? -5.954 1.509 6.649 1.00 84.00 129 ILE A C 1
ATOM 1036 O O . ILE A 1 129 ? -5.308 1.171 5.667 1.00 84.00 129 ILE A O 1
ATOM 1040 N N . ALA A 1 130 ? -7.095 2.196 6.537 1.00 86.88 130 ALA A N 1
ATOM 1041 C CA . ALA A 1 130 ? -7.670 2.527 5.233 1.00 86.88 130 ALA A CA 1
ATOM 1042 C C . ALA A 1 130 ? -6.753 3.443 4.397 1.00 86.88 130 ALA A C 1
ATOM 1044 O O . ALA A 1 130 ? -6.619 3.253 3.186 1.00 86.88 130 ALA A O 1
ATOM 1045 N N . ASP A 1 131 ? -6.101 4.416 5.038 1.00 90.00 131 ASP A N 1
ATOM 1046 C CA . ASP A 1 131 ? -5.124 5.292 4.385 1.00 90.00 131 ASP A CA 1
ATOM 1047 C C . ASP A 1 131 ? -3.884 4.501 3.929 1.00 90.00 131 ASP A C 1
ATOM 1049 O O . ASP A 1 131 ? -3.382 4.718 2.823 1.00 90.00 131 ASP A O 1
ATOM 1053 N N . TYR A 1 132 ? -3.425 3.544 4.743 1.00 90.88 132 TYR A N 1
ATOM 1054 C CA . TYR A 1 132 ? -2.334 2.630 4.405 1.00 90.88 132 TYR A CA 1
ATOM 1055 C C . TYR A 1 132 ? -2.681 1.733 3.209 1.00 90.88 132 TYR A C 1
ATOM 1057 O O . TYR A 1 132 ? -1.934 1.718 2.230 1.00 90.88 132 TYR A O 1
ATOM 1065 N N . ASP A 1 133 ? -3.835 1.066 3.224 1.00 89.31 133 ASP A N 1
ATOM 1066 C CA . ASP A 1 133 ? -4.285 0.197 2.128 1.00 89.31 133 ASP A CA 1
ATOM 1067 C C . ASP A 1 133 ? -4.436 0.975 0.811 1.00 89.31 133 ASP A C 1
ATOM 1069 O O . ASP A 1 133 ? -4.065 0.500 -0.269 1.00 89.31 133 ASP A O 1
ATOM 1073 N N . SER A 1 134 ? -4.930 2.213 0.893 1.00 91.38 134 SER A N 1
ATOM 1074 C CA . SER A 1 134 ? -5.011 3.131 -0.244 1.00 91.38 134 SER A CA 1
ATOM 1075 C C . SER A 1 134 ? -3.622 3.473 -0.801 1.00 91.38 134 SER A C 1
ATOM 1077 O O . SER A 1 134 ? -3.401 3.401 -2.016 1.00 91.38 134 SER A O 1
ATOM 1079 N N . ALA A 1 135 ? -2.656 3.779 0.072 1.00 92.12 135 ALA A N 1
ATOM 1080 C CA . ALA A 1 135 ? -1.278 4.065 -0.324 1.00 92.12 135 ALA A CA 1
ATOM 1081 C C . ALA A 1 135 ? -0.582 2.842 -0.949 1.00 92.12 135 ALA A C 1
ATOM 1083 O O . ALA A 1 135 ? 0.064 2.972 -1.994 1.00 92.12 135 ALA A O 1
ATOM 1084 N N . VAL A 1 136 ? -0.768 1.650 -0.371 1.00 92.94 136 VAL A N 1
ATOM 1085 C CA . VAL A 1 136 ? -0.284 0.369 -0.916 1.00 92.94 136 VAL A CA 1
ATOM 1086 C C . VAL A 1 136 ? -0.854 0.131 -2.311 1.00 92.94 136 VAL A C 1
ATOM 1088 O O . VAL A 1 136 ? -0.104 -0.151 -3.249 1.00 92.94 136 VAL A O 1
ATOM 1091 N N . SER A 1 137 ? -2.169 0.289 -2.479 1.00 93.31 137 SER A N 1
ATOM 1092 C CA . SER A 1 137 ? -2.848 0.110 -3.765 1.00 93.31 137 SER A CA 1
ATOM 1093 C C . SER A 1 137 ? -2.317 1.071 -4.833 1.00 93.31 137 SER A C 1
ATOM 1095 O O . SER A 1 137 ? -1.992 0.650 -5.949 1.00 93.31 137 SER A O 1
ATOM 1097 N N . ALA A 1 138 ? -2.140 2.350 -4.486 1.00 92.50 138 ALA A N 1
ATOM 1098 C CA . ALA A 1 138 ? -1.592 3.357 -5.390 1.00 92.50 138 ALA A CA 1
ATOM 1099 C C . ALA A 1 138 ? -0.145 3.039 -5.808 1.00 92.50 138 ALA A C 1
ATOM 1101 O O . ALA A 1 138 ? 0.171 3.065 -7.002 1.00 92.50 138 ALA A O 1
ATOM 1102 N N . ALA A 1 139 ? 0.720 2.690 -4.849 1.00 93.25 139 ALA A N 1
ATOM 1103 C CA . ALA A 1 139 ? 2.110 2.326 -5.115 1.00 93.25 139 ALA A CA 1
ATOM 1104 C C . ALA A 1 139 ? 2.210 1.058 -5.977 1.00 93.25 139 ALA A C 1
ATOM 1106 O O . ALA A 1 139 ? 2.940 1.036 -6.970 1.00 93.25 139 ALA A O 1
ATOM 1107 N N . ARG A 1 140 ? 1.431 0.020 -5.651 1.00 94.25 140 ARG A N 1
ATOM 1108 C CA . ARG A 1 140 ? 1.398 -1.243 -6.399 1.00 94.25 140 ARG A CA 1
ATOM 1109 C C . ARG A 1 140 ? 0.891 -1.042 -7.825 1.00 94.25 140 ARG A C 1
ATOM 1111 O O . ARG A 1 140 ? 1.516 -1.542 -8.755 1.00 94.25 140 ARG A O 1
ATOM 1118 N N . SER A 1 141 ? -0.208 -0.310 -8.008 1.00 94.62 141 SER A N 1
ATOM 1119 C CA . SER A 1 141 ? -0.776 -0.024 -9.333 1.00 94.62 141 SER A CA 1
ATOM 1120 C C . SER A 1 141 ? 0.229 0.702 -10.227 1.00 94.62 141 SER A C 1
ATOM 1122 O O . SER A 1 141 ? 0.455 0.302 -11.369 1.00 94.62 141 SER A O 1
ATOM 1124 N N . PHE A 1 142 ? 0.898 1.720 -9.682 1.00 95.31 142 PHE A N 1
ATOM 1125 C CA . PHE A 1 142 ? 1.937 2.443 -10.401 1.00 95.31 142 PHE A CA 1
ATOM 1126 C C . PHE A 1 142 ? 3.128 1.540 -10.763 1.00 95.31 142 PHE A C 1
ATOM 1128 O O . PHE A 1 142 ? 3.558 1.538 -11.917 1.00 95.31 142 PHE A O 1
ATOM 1135 N N . LEU A 1 143 ? 3.634 0.742 -9.814 1.00 94.62 143 LEU A N 1
ATOM 1136 C CA . LEU A 1 143 ? 4.754 -0.173 -10.058 1.00 94.62 143 LEU A CA 1
ATOM 1137 C C . LEU A 1 143 ? 4.432 -1.201 -11.144 1.00 94.62 143 LEU A C 1
ATOM 1139 O O . LEU A 1 143 ? 5.256 -1.410 -12.026 1.00 94.62 143 LEU A O 1
ATOM 1143 N N . VAL A 1 144 ? 3.233 -1.791 -11.131 1.00 93.81 144 VAL A N 1
ATOM 1144 C CA . VAL A 1 144 ? 2.801 -2.748 -12.165 1.00 93.81 144 VAL A CA 1
ATOM 1145 C C . VAL A 1 144 ? 2.799 -2.096 -13.548 1.00 93.81 144 VAL A C 1
ATOM 1147 O O . VAL A 1 144 ? 3.374 -2.645 -14.484 1.00 93.81 144 VAL A O 1
ATOM 1150 N N . GLN A 1 145 ? 2.226 -0.897 -13.679 1.00 93.50 145 GLN A N 1
ATOM 1151 C CA . GLN A 1 145 ? 2.212 -0.175 -14.956 1.00 93.50 145 GLN A CA 1
ATOM 1152 C C . GLN A 1 145 ? 3.629 0.157 -15.442 1.00 93.50 145 GLN A C 1
ATOM 1154 O O . GLN A 1 145 ? 3.935 0.021 -16.627 1.00 93.50 145 GLN A O 1
ATOM 1159 N N . ALA A 1 146 ? 4.507 0.579 -14.534 1.00 93.00 146 ALA A N 1
ATOM 1160 C CA . ALA A 1 146 ? 5.881 0.928 -14.863 1.00 93.00 146 ALA A CA 1
ATOM 1161 C C . ALA A 1 146 ? 6.730 -0.306 -15.235 1.00 93.00 146 ALA A C 1
ATOM 1163 O O . ALA A 1 146 ? 7.517 -0.248 -16.182 1.00 93.00 146 ALA A O 1
ATOM 1164 N N . GLU A 1 147 ? 6.534 -1.434 -14.547 1.00 92.81 147 GLU A N 1
ATOM 1165 C CA . GLU A 1 147 ? 7.132 -2.732 -14.882 1.00 92.81 147 GLU A CA 1
ATOM 1166 C C . GLU A 1 147 ? 6.664 -3.226 -16.261 1.00 92.81 147 GLU A C 1
ATOM 1168 O O . GLU A 1 147 ? 7.482 -3.705 -17.051 1.00 92.81 147 GLU A O 1
ATOM 1173 N N . ASP A 1 148 ? 5.380 -3.066 -16.589 1.00 90.81 148 ASP A N 1
ATOM 1174 C CA . ASP A 1 148 ? 4.834 -3.424 -17.901 1.00 90.81 148 ASP A CA 1
ATOM 1175 C C . ASP A 1 148 ? 5.399 -2.544 -19.022 1.00 90.81 148 ASP A C 1
ATOM 1177 O O . ASP A 1 148 ? 5.756 -3.058 -20.087 1.00 90.81 148 ASP A O 1
ATOM 1181 N N . CYS A 1 149 ? 5.549 -1.236 -18.791 1.00 90.06 149 CYS A N 1
ATOM 1182 C CA . CYS A 1 149 ? 6.253 -0.344 -19.716 1.00 90.06 149 CYS A CA 1
ATOM 1183 C C . CYS A 1 149 ? 7.694 -0.811 -19.939 1.00 90.06 149 CYS A C 1
ATOM 1185 O O . CYS A 1 149 ? 8.123 -0.962 -21.083 1.00 90.06 149 CYS A O 1
ATOM 1187 N N . LEU A 1 150 ? 8.422 -1.114 -18.860 1.00 90.00 150 LEU A N 1
ATOM 1188 C CA . LEU A 1 150 ? 9.809 -1.557 -18.950 1.00 90.00 150 LEU A CA 1
ATOM 1189 C C . LEU A 1 150 ? 9.951 -2.872 -19.733 1.00 90.00 150 LEU A C 1
ATOM 1191 O O . LEU A 1 150 ? 10.861 -2.999 -20.549 1.00 90.00 150 LEU A O 1
ATOM 1195 N N . ARG A 1 151 ? 9.027 -3.824 -19.542 1.00 87.75 151 ARG A N 1
ATOM 1196 C CA . ARG A 1 151 ? 8.975 -5.078 -20.318 1.00 87.75 151 ARG A CA 1
ATOM 1197 C C . ARG A 1 151 ? 8.732 -4.844 -21.808 1.00 87.75 151 ARG A C 1
ATOM 1199 O O . ARG A 1 151 ? 9.283 -5.560 -22.640 1.00 87.75 151 ARG A O 1
ATOM 1206 N N . ARG A 1 152 ? 7.903 -3.861 -22.171 1.00 86.56 152 ARG A N 1
ATOM 1207 C CA . ARG A 1 152 ? 7.688 -3.506 -23.585 1.00 86.56 152 ARG A CA 1
ATOM 1208 C C . ARG A 1 152 ? 8.955 -2.926 -24.200 1.00 86.56 152 ARG A C 1
ATOM 1210 O O . ARG A 1 152 ? 9.296 -3.280 -25.324 1.00 86.56 152 ARG A O 1
ATOM 1217 N N . TYR A 1 153 ? 9.664 -2.083 -23.453 1.00 85.50 153 TYR A N 1
ATOM 1218 C CA . TYR A 1 153 ? 10.912 -1.479 -23.915 1.00 85.50 153 TYR A CA 1
ATOM 1219 C C . TYR A 1 153 ? 12.038 -2.509 -24.039 1.00 85.50 153 TYR A C 1
ATOM 1221 O O . TYR A 1 153 ? 12.799 -2.452 -24.996 1.00 85.50 153 TYR A O 1
ATOM 1229 N N . SER A 1 154 ? 12.120 -3.501 -23.146 1.00 80.62 154 SER A N 1
ATOM 1230 C CA . SER A 1 154 ? 13.155 -4.541 -23.242 1.00 80.62 154 SER A CA 1
ATOM 1231 C C . SER A 1 154 ? 12.998 -5.453 -24.462 1.00 80.62 154 SER A C 1
ATOM 1233 O O . SER A 1 154 ? 13.979 -6.021 -24.923 1.00 80.62 154 SER A O 1
ATOM 1235 N N . ASN A 1 155 ? 11.779 -5.589 -24.992 1.00 76.56 155 ASN A N 1
ATOM 1236 C CA . ASN A 1 155 ? 11.458 -6.513 -26.083 1.00 76.56 155 ASN A CA 1
ATOM 1237 C C . ASN A 1 155 ? 11.305 -5.809 -27.444 1.00 76.56 155 ASN A C 1
ATOM 1239 O O . ASN A 1 155 ? 10.689 -6.360 -28.357 1.00 76.56 155 ASN A O 1
ATOM 1243 N N . CYS A 1 156 ? 11.793 -4.573 -27.578 1.00 74.12 156 CYS A N 1
ATOM 1244 C CA . CYS A 1 156 ? 11.613 -3.791 -28.796 1.00 74.12 156 CYS A CA 1
ATOM 1245 C C . CYS A 1 156 ? 12.714 -4.019 -29.842 1.00 74.12 156 CYS A C 1
ATOM 1247 O O . CYS A 1 156 ? 13.836 -4.418 -29.529 1.00 74.12 156 CYS A O 1
ATOM 1249 N N . VAL A 1 157 ? 12.372 -3.734 -31.101 1.00 75.12 157 VAL A N 1
ATOM 1250 C CA . VAL A 1 157 ? 13.308 -3.783 -32.229 1.00 75.12 157 VAL A CA 1
ATOM 1251 C C . VAL A 1 157 ? 14.172 -2.510 -32.297 1.00 75.12 157 VAL A C 1
ATOM 1253 O O . VAL A 1 157 ? 13.698 -1.443 -31.882 1.00 75.12 157 VAL A O 1
ATOM 1256 N N . PRO A 1 158 ? 15.413 -2.583 -32.821 1.00 73.94 158 PRO A N 1
ATOM 1257 C CA . PRO A 1 158 ? 16.358 -1.461 -32.848 1.00 73.94 158 PRO A CA 1
ATOM 1258 C C . PRO A 1 158 ? 15.849 -0.175 -33.506 1.00 73.94 158 PRO A C 1
ATOM 1260 O O . PRO A 1 158 ? 16.237 0.926 -33.112 1.00 73.94 158 PRO A O 1
ATOM 1263 N N . GLU A 1 159 ? 14.946 -0.282 -34.477 1.00 77.31 159 GLU A N 1
ATOM 1264 C CA . GLU A 1 159 ? 14.319 0.853 -35.159 1.00 77.31 159 GLU A CA 1
ATOM 1265 C C . GLU A 1 159 ? 13.496 1.733 -34.209 1.00 77.31 159 GLU A C 1
ATOM 1267 O O . GLU A 1 159 ? 13.344 2.929 -34.452 1.00 77.31 159 GLU A O 1
ATOM 1272 N N . LEU A 1 160 ? 12.998 1.166 -33.107 1.00 83.12 160 LEU A N 1
ATOM 1273 C CA . LEU A 1 160 ? 12.196 1.878 -32.111 1.00 83.12 160 LEU A CA 1
ATOM 1274 C C . LEU A 1 160 ? 13.033 2.437 -30.951 1.00 83.12 160 LEU A C 1
ATOM 1276 O O . LEU A 1 160 ? 12.495 3.146 -30.096 1.00 83.12 160 LEU A O 1
ATOM 1280 N N . TYR A 1 161 ? 14.340 2.153 -30.904 1.00 84.69 161 TYR A N 1
ATOM 1281 C CA . TYR A 1 161 ? 15.207 2.587 -29.805 1.00 84.69 161 TYR A CA 1
ATOM 1282 C C . TYR A 1 161 ? 15.213 4.105 -29.589 1.00 84.69 161 TYR A C 1
ATOM 1284 O O . TYR A 1 161 ? 15.109 4.501 -28.431 1.00 84.69 161 TYR A O 1
ATOM 1292 N N . PRO A 1 162 ? 15.262 4.976 -30.619 1.00 84.44 162 PRO A N 1
ATOM 1293 C CA . PRO A 1 162 ? 15.244 6.424 -30.396 1.00 84.44 162 PRO A CA 1
ATOM 1294 C C . PRO A 1 162 ? 13.991 6.897 -29.645 1.00 84.44 162 PRO A C 1
ATOM 1296 O O . PRO A 1 162 ? 14.088 7.672 -28.695 1.00 84.44 162 PRO A O 1
ATOM 1299 N N . SER A 1 163 ? 12.816 6.384 -30.020 1.00 86.38 163 SER A N 1
ATOM 1300 C CA . SER A 1 163 ? 11.545 6.727 -29.372 1.00 86.38 163 SER A CA 1
ATOM 1301 C C . SER A 1 163 ? 11.453 6.166 -27.951 1.00 86.38 163 SER A C 1
ATOM 1303 O O . SER A 1 163 ? 10.993 6.852 -27.038 1.00 86.38 163 SER A O 1
ATOM 1305 N N . TYR A 1 164 ? 11.916 4.933 -27.734 1.00 89.06 164 TYR A N 1
ATOM 1306 C CA . TYR A 1 164 ? 11.868 4.304 -26.415 1.00 89.06 164 TYR A CA 1
ATOM 1307 C C . TYR A 1 164 ? 12.950 4.787 -25.451 1.00 89.06 164 TYR A C 1
ATOM 1309 O O . TYR A 1 164 ? 12.710 4.766 -24.249 1.00 89.06 164 TYR A O 1
ATOM 1317 N N . LEU A 1 165 ? 14.089 5.289 -25.934 1.00 91.88 165 LEU A N 1
ATOM 1318 C CA . LEU A 1 165 ? 15.079 5.970 -25.096 1.00 91.88 165 LEU A CA 1
ATOM 1319 C C . LEU A 1 165 ? 14.473 7.214 -24.444 1.00 91.88 165 LEU A C 1
ATOM 1321 O O . LEU A 1 165 ? 14.566 7.373 -23.228 1.00 91.88 165 LEU A O 1
ATOM 1325 N N . GLN A 1 166 ? 13.753 8.027 -25.221 1.00 91.38 166 GLN A N 1
ATOM 1326 C CA . GLN A 1 166 ? 13.030 9.182 -24.688 1.00 91.38 166 GLN A CA 1
ATOM 1327 C C . GLN A 1 166 ? 11.930 8.759 -23.697 1.00 91.38 166 GLN A C 1
ATOM 1329 O O . GLN A 1 166 ? 11.752 9.383 -22.649 1.00 91.38 166 GLN A O 1
ATOM 1334 N N . ALA A 1 167 ? 11.209 7.672 -23.991 1.00 90.94 167 ALA A N 1
ATOM 1335 C CA . ALA A 1 167 ? 10.191 7.134 -23.088 1.00 90.94 167 ALA A CA 1
ATOM 1336 C C . ALA A 1 167 ? 10.786 6.567 -21.782 1.00 90.94 167 ALA A C 1
ATOM 1338 O O . ALA A 1 167 ? 10.188 6.722 -20.716 1.00 90.94 167 ALA A O 1
ATOM 1339 N N . LEU A 1 168 ? 11.966 5.944 -21.840 1.00 93.31 168 LEU A N 1
ATOM 1340 C CA . LEU A 1 168 ? 12.711 5.445 -20.681 1.00 93.31 168 LEU A CA 1
ATOM 1341 C C . LEU A 1 168 ? 13.234 6.581 -19.803 1.00 93.31 168 LEU A C 1
ATOM 1343 O O . LEU A 1 168 ? 13.128 6.500 -18.581 1.00 93.31 168 LEU A O 1
ATOM 1347 N N . GLU A 1 169 ? 13.744 7.656 -20.403 1.00 94.12 169 GLU A N 1
ATOM 1348 C CA . GLU A 1 169 ? 14.126 8.866 -19.666 1.00 94.12 169 GLU A CA 1
ATOM 1349 C C . GLU A 1 169 ? 12.923 9.480 -18.953 1.00 94.12 169 GLU A C 1
ATOM 1351 O O . GLU A 1 169 ? 12.999 9.800 -17.766 1.00 94.12 169 GLU A O 1
ATOM 1356 N N . ALA A 1 170 ? 11.785 9.581 -19.643 1.00 94.00 170 ALA A N 1
ATOM 1357 C CA . ALA A 1 170 ? 10.543 10.054 -19.042 1.00 94.00 170 ALA A CA 1
ATOM 1358 C C . ALA A 1 170 ? 10.069 9.138 -17.900 1.00 94.00 170 ALA A C 1
ATOM 1360 O O . ALA A 1 170 ? 9.598 9.633 -16.872 1.00 94.00 170 ALA A O 1
ATOM 1361 N N . LEU A 1 171 ? 10.220 7.816 -18.042 1.00 93.69 171 LEU A N 1
ATOM 1362 C CA . LEU A 1 171 ? 9.908 6.853 -16.987 1.00 93.69 171 LEU A CA 1
ATOM 1363 C C . LEU A 1 171 ? 10.807 7.061 -15.763 1.00 93.69 171 LEU A C 1
ATOM 1365 O O . LEU A 1 171 ? 10.283 7.183 -14.660 1.00 93.69 171 LEU A O 1
ATOM 1369 N N . LEU A 1 172 ? 12.126 7.164 -15.944 1.00 94.50 172 LEU A N 1
ATOM 1370 C CA . LEU A 1 172 ? 13.084 7.417 -14.860 1.00 94.50 172 LEU A CA 1
ATOM 1371 C C . LEU A 1 172 ? 12.786 8.734 -14.133 1.00 94.50 172 LEU A C 1
ATOM 1373 O O . LEU A 1 172 ? 12.687 8.750 -12.909 1.00 94.50 172 LEU A O 1
ATOM 1377 N N . GLN A 1 173 ? 12.520 9.812 -14.874 1.00 95.00 173 GLN A N 1
ATOM 1378 C CA . GLN A 1 173 ? 12.105 11.085 -14.277 1.00 95.00 173 GLN A CA 1
ATOM 1379 C C . GLN A 1 173 ? 10.778 10.972 -13.520 1.00 95.00 173 GLN A C 1
ATOM 1381 O O . GLN A 1 173 ? 10.577 11.637 -12.505 1.00 95.00 173 GLN A O 1
ATOM 1386 N N . THR A 1 174 ? 9.842 10.165 -14.023 1.00 94.44 174 THR A N 1
ATOM 1387 C CA . THR A 1 174 ? 8.556 9.936 -13.357 1.00 94.44 174 THR A CA 1
ATOM 1388 C C . THR A 1 174 ? 8.744 9.129 -12.079 1.00 94.44 174 THR A C 1
ATOM 1390 O O . THR A 1 174 ? 8.115 9.466 -11.079 1.00 94.44 174 THR A O 1
ATOM 1393 N N . LEU A 1 175 ? 9.628 8.126 -12.082 1.00 93.50 175 LEU A N 1
ATOM 1394 C CA . LEU A 1 175 ? 10.028 7.397 -10.880 1.00 93.50 175 LEU A CA 1
ATOM 1395 C C . LEU A 1 175 ? 10.617 8.367 -9.854 1.00 93.50 175 LEU A C 1
ATOM 1397 O O . LEU A 1 175 ? 10.110 8.443 -8.744 1.00 93.50 175 LEU A O 1
ATOM 1401 N N . ASP A 1 176 ? 11.576 9.208 -10.230 1.00 93.12 176 ASP A N 1
ATOM 1402 C CA . ASP A 1 176 ? 12.170 10.170 -9.292 1.00 93.12 176 ASP A CA 1
ATOM 1403 C C . ASP A 1 176 ? 11.139 11.158 -8.721 1.00 93.12 176 ASP A C 1
ATOM 1405 O O . ASP A 1 176 ? 11.089 11.400 -7.514 1.00 93.12 176 ASP A O 1
ATOM 1409 N N . LYS A 1 177 ? 10.253 11.694 -9.571 1.00 93.25 177 LYS A N 1
ATOM 1410 C CA . LYS A 1 177 ? 9.192 12.626 -9.146 1.00 93.25 177 LYS A CA 1
ATOM 1411 C C . LYS A 1 177 ? 8.167 11.968 -8.227 1.00 93.25 177 LYS A C 1
ATOM 1413 O O . LYS A 1 177 ? 7.663 12.609 -7.306 1.00 93.25 177 LYS A O 1
ATOM 1418 N N . ARG A 1 178 ? 7.800 10.716 -8.510 1.00 92.12 178 ARG A N 1
ATOM 1419 C CA . ARG A 1 178 ? 6.751 10.002 -7.776 1.00 92.12 178 ARG A CA 1
ATOM 1420 C C . ARG A 1 178 ? 7.266 9.317 -6.519 1.00 92.12 178 ARG A C 1
ATOM 1422 O O . ARG A 1 178 ? 6.438 9.052 -5.653 1.00 92.12 178 ARG A O 1
ATOM 1429 N N . GLU A 1 179 ? 8.575 9.106 -6.389 1.00 91.31 179 GLU A N 1
ATOM 1430 C CA . GLU A 1 179 ? 9.214 8.438 -5.249 1.00 91.31 179 GLU A CA 1
ATOM 1431 C C . GLU A 1 179 ? 8.777 9.065 -3.920 1.00 91.31 179 GLU A C 1
ATOM 1433 O O . GLU A 1 179 ? 8.170 8.389 -3.092 1.00 91.31 179 GLU A O 1
ATOM 1438 N N . HIS A 1 180 ? 8.942 10.382 -3.763 1.00 86.94 180 HIS A N 1
ATOM 1439 C CA . HIS A 1 180 ? 8.500 11.081 -2.551 1.00 86.94 180 HIS A CA 1
ATOM 1440 C C . HIS A 1 180 ? 6.980 11.024 -2.349 1.00 86.94 180 HIS A C 1
ATOM 1442 O O . HIS A 1 180 ? 6.514 10.832 -1.232 1.00 86.94 180 HIS A O 1
ATOM 1448 N N . SER A 1 181 ? 6.193 11.174 -3.417 1.00 91.81 181 SER A N 1
ATOM 1449 C CA . SER A 1 181 ? 4.730 11.218 -3.301 1.00 91.81 181 SER A CA 1
ATOM 1450 C C . SER A 1 181 ? 4.085 9.860 -3.031 1.00 91.81 181 SER A C 1
ATOM 1452 O O . SER A 1 181 ? 3.029 9.815 -2.423 1.00 91.81 181 SER A O 1
ATOM 1454 N N . LEU A 1 182 ? 4.661 8.757 -3.511 1.00 92.69 182 LEU A N 1
ATOM 1455 C CA . LEU A 1 182 ? 4.069 7.427 -3.367 1.00 92.69 182 LEU A CA 1
ATOM 1456 C C . LEU A 1 182 ? 4.718 6.676 -2.210 1.00 92.69 182 LEU A C 1
ATOM 1458 O O . LEU A 1 182 ? 4.004 6.247 -1.309 1.00 92.69 182 LEU A O 1
ATOM 1462 N N . LEU A 1 183 ? 6.053 6.578 -2.179 1.00 91.12 183 LEU A N 1
ATOM 1463 C CA . LEU A 1 183 ? 6.744 5.916 -1.071 1.00 91.12 183 LEU A CA 1
ATOM 1464 C C . LEU A 1 183 ? 6.677 6.752 0.208 1.00 91.12 183 LEU A C 1
ATOM 1466 O O . LEU A 1 183 ? 6.435 6.194 1.268 1.00 91.12 183 LEU A O 1
ATOM 1470 N N . GLY A 1 184 ? 6.781 8.082 0.123 1.00 89.38 184 GLY A N 1
ATOM 1471 C CA . GLY A 1 184 ? 6.622 8.938 1.306 1.00 89.38 184 GLY A CA 1
ATOM 1472 C C . GLY A 1 184 ? 5.200 8.910 1.882 1.00 89.38 184 GLY A C 1
ATOM 1473 O O . GLY A 1 184 ? 5.025 8.902 3.102 1.00 89.38 184 GLY A O 1
ATOM 1474 N N . ASN A 1 185 ? 4.171 8.823 1.032 1.00 91.56 185 ASN A N 1
ATOM 1475 C CA . ASN A 1 185 ? 2.793 8.625 1.497 1.00 91.56 185 ASN A CA 1
ATOM 1476 C C . ASN A 1 185 ? 2.606 7.237 2.123 1.00 91.56 185 ASN A C 1
ATOM 1478 O O . ASN A 1 185 ? 1.940 7.118 3.145 1.00 91.56 185 ASN A O 1
ATOM 1482 N N . LEU A 1 186 ? 3.226 6.201 1.555 1.00 92.19 186 LEU A N 1
ATOM 1483 C CA . LEU A 1 186 ? 3.211 4.850 2.115 1.00 92.19 186 LEU A CA 1
ATOM 1484 C C . LEU A 1 186 ? 3.907 4.796 3.485 1.00 92.19 186 LEU A C 1
ATOM 1486 O O . LEU A 1 186 ? 3.349 4.248 4.433 1.00 92.19 186 LEU A O 1
ATOM 1490 N N . ASP A 1 187 ? 5.080 5.417 3.612 1.00 90.19 187 ASP A N 1
ATOM 1491 C CA . ASP A 1 187 ? 5.852 5.470 4.857 1.00 90.19 187 ASP A CA 1
ATOM 1492 C C . ASP A 1 187 ? 5.125 6.278 5.941 1.00 90.19 187 ASP A C 1
ATOM 1494 O O . ASP A 1 187 ? 5.065 5.863 7.099 1.00 90.19 187 ASP A O 1
ATOM 1498 N N . SER A 1 188 ? 4.527 7.416 5.574 1.00 90.88 188 SER A N 1
ATOM 1499 C CA . SER A 1 188 ? 3.741 8.229 6.510 1.00 90.88 188 SER A CA 1
ATOM 1500 C C . SER A 1 188 ? 2.443 7.543 6.936 1.00 90.88 188 SER A C 1
ATOM 1502 O O . SER A 1 188 ? 2.117 7.572 8.123 1.00 90.88 188 SER A O 1
ATOM 1504 N N . ALA A 1 189 ? 1.741 6.866 6.022 1.00 90.12 189 ALA A N 1
ATOM 1505 C CA . ALA A 1 189 ? 0.557 6.075 6.352 1.00 90.12 189 ALA A CA 1
ATOM 1506 C C . ALA A 1 189 ? 0.911 4.887 7.260 1.00 90.12 189 ALA A C 1
ATOM 1508 O O . ALA A 1 189 ? 0.235 4.648 8.261 1.00 90.12 189 ALA A O 1
ATOM 1509 N N . GLN A 1 190 ? 2.024 4.199 6.989 1.00 89.75 190 GLN A N 1
ATOM 1510 C CA . GLN A 1 190 ? 2.523 3.131 7.853 1.00 89.75 190 GLN A CA 1
ATOM 1511 C C . GLN A 1 190 ? 2.900 3.661 9.244 1.00 89.75 190 GLN A C 1
ATOM 1513 O O . GLN A 1 190 ? 2.550 3.049 10.253 1.00 89.75 190 GLN A O 1
ATOM 1518 N N . ALA A 1 191 ? 3.575 4.810 9.327 1.00 88.62 191 ALA A N 1
ATOM 1519 C CA . ALA A 1 191 ? 3.918 5.436 10.601 1.00 88.62 191 ALA A CA 1
ATOM 1520 C C . ALA A 1 191 ? 2.667 5.857 11.391 1.00 88.62 191 ALA A C 1
ATOM 1522 O O . ALA A 1 191 ? 2.607 5.639 12.602 1.00 88.62 191 ALA A O 1
ATOM 1523 N N . ALA A 1 192 ? 1.649 6.401 10.718 1.00 88.38 192 ALA A N 1
ATOM 1524 C CA . ALA A 1 192 ? 0.362 6.732 11.328 1.00 88.38 192 ALA A CA 1
ATOM 1525 C C . ALA A 1 192 ? -0.353 5.476 11.851 1.00 88.38 192 ALA A C 1
ATOM 1527 O O . ALA A 1 192 ? -0.865 5.475 12.972 1.00 88.38 192 ALA A O 1
ATOM 1528 N N . MET A 1 193 ? -0.318 4.382 11.089 1.00 85.88 193 MET A N 1
ATOM 1529 C CA . MET A 1 193 ? -0.878 3.093 11.491 1.00 85.88 193 MET A CA 1
ATOM 1530 C C . MET A 1 193 ? -0.155 2.514 12.715 1.00 85.88 193 MET A C 1
ATOM 1532 O O . MET A 1 193 ? -0.807 2.122 13.683 1.00 85.88 193 MET A O 1
ATOM 1536 N N . VAL A 1 194 ? 1.182 2.540 12.735 1.00 86.75 194 VAL A N 1
ATOM 1537 C CA . VAL A 1 194 ? 1.998 2.129 13.894 1.00 86.75 194 VAL A CA 1
ATOM 1538 C C . VAL A 1 194 ? 1.747 3.027 15.102 1.00 86.75 194 VAL A C 1
ATOM 1540 O O . VAL A 1 194 ? 1.645 2.526 16.219 1.00 86.75 194 VAL A O 1
ATOM 1543 N N . SER A 1 195 ? 1.590 4.335 14.909 1.00 85.12 195 SER A N 1
ATOM 1544 C CA . SER A 1 195 ? 1.281 5.265 15.998 1.00 85.12 195 SER A CA 1
ATOM 1545 C C . SER A 1 195 ? -0.100 5.006 16.608 1.00 85.12 195 SER A C 1
ATOM 1547 O O . SER A 1 195 ? -0.235 5.031 17.832 1.00 85.12 195 SER A O 1
ATOM 1549 N N . ALA A 1 196 ? -1.108 4.717 15.781 1.00 78.38 196 ALA A N 1
ATOM 1550 C CA . ALA A 1 196 ? -2.482 4.505 16.229 1.00 78.38 196 ALA A CA 1
ATOM 1551 C C . ALA A 1 196 ? -2.720 3.108 16.832 1.00 78.38 196 ALA A C 1
ATOM 1553 O O . ALA A 1 196 ? -3.485 2.960 17.787 1.00 78.38 196 ALA A O 1
ATOM 1554 N N . LEU A 1 197 ? -2.076 2.074 16.285 1.00 70.81 197 LEU A N 1
ATOM 1555 C CA . LEU A 1 197 ? -2.319 0.672 16.648 1.00 70.81 197 LEU A CA 1
ATOM 1556 C C . LEU A 1 197 ? -1.199 0.056 17.499 1.00 70.81 197 LEU A C 1
ATOM 1558 O O . LEU A 1 197 ? -1.423 -0.964 18.161 1.00 70.81 197 LEU A O 1
ATOM 1562 N N . GLY A 1 198 ? -0.012 0.665 17.529 1.00 77.06 198 GLY A N 1
ATOM 1563 C CA . GLY A 1 198 ? 1.140 0.208 18.304 1.00 77.06 198 GLY A CA 1
ATOM 1564 C C . GLY A 1 198 ? 1.520 -1.236 17.980 1.00 77.06 198 GLY A C 1
ATOM 1565 O O . GLY A 1 198 ? 1.654 -1.619 16.820 1.00 77.06 198 GLY A O 1
ATOM 1566 N N . ALA A 1 199 ? 1.625 -2.068 19.020 1.00 65.31 199 ALA A N 1
ATOM 1567 C CA . ALA A 1 199 ? 1.963 -3.492 18.917 1.00 65.31 199 ALA A CA 1
ATOM 1568 C C . ALA A 1 199 ? 0.933 -4.354 18.152 1.00 65.31 199 ALA A C 1
ATOM 1570 O O . ALA A 1 199 ? 1.137 -5.556 18.004 1.00 65.31 199 ALA A O 1
ATOM 1571 N N . ARG A 1 200 ? -0.192 -3.776 17.706 1.00 62.91 200 ARG A N 1
ATOM 1572 C CA . ARG A 1 200 ? -1.221 -4.480 16.921 1.00 62.91 200 ARG A CA 1
ATOM 1573 C C . ARG A 1 200 ? -0.949 -4.458 15.417 1.00 62.91 200 ARG A C 1
ATOM 1575 O O . ARG A 1 200 ? -1.614 -5.201 14.698 1.00 62.91 200 ARG A O 1
ATOM 1582 N N . VAL A 1 201 ? -0.003 -3.634 14.956 1.00 67.44 201 VAL A N 1
ATOM 1583 C CA . VAL A 1 201 ? 0.483 -3.678 13.571 1.00 67.44 201 VAL A CA 1
ATOM 1584 C C . VAL A 1 201 ? 1.223 -4.987 13.348 1.00 67.44 201 VAL A C 1
ATOM 1586 O O . VAL A 1 201 ? 2.064 -5.387 14.156 1.00 67.44 201 VAL A O 1
ATOM 1589 N N . LYS A 1 202 ? 0.882 -5.677 12.265 1.00 71.00 202 LYS A N 1
ATOM 1590 C CA . LYS A 1 202 ? 1.400 -7.005 11.963 1.00 71.00 202 LYS A CA 1
ATOM 1591 C C . LYS A 1 202 ? 2.661 -6.917 11.113 1.00 71.00 202 LYS A C 1
ATOM 1593 O O . LYS A 1 202 ? 2.809 -6.054 10.263 1.00 71.00 202 LYS A O 1
ATOM 1598 N N . GLN A 1 203 ? 3.547 -7.887 11.297 1.00 74.31 203 GLN A N 1
ATOM 1599 C CA . GLN A 1 203 ? 4.747 -8.050 10.476 1.00 74.31 203 GLN A CA 1
ATOM 1600 C C . GLN A 1 203 ? 4.468 -8.070 8.953 1.00 74.31 203 GLN A C 1
ATOM 1602 O O . GLN A 1 203 ? 5.156 -7.352 8.242 1.00 74.31 203 GLN A O 1
ATOM 1607 N N . PRO A 1 204 ? 3.418 -8.747 8.432 1.00 74.56 204 PRO A N 1
ATOM 1608 C CA . PRO A 1 204 ? 3.110 -8.723 6.998 1.00 74.56 204 PRO A CA 1
ATOM 1609 C C . PRO A 1 204 ? 2.856 -7.339 6.378 1.00 74.56 204 PRO A C 1
ATOM 1611 O O . PRO A 1 204 ? 3.239 -7.144 5.229 1.00 74.56 204 PRO A O 1
ATOM 1614 N N . SER A 1 205 ? 2.256 -6.374 7.089 1.00 72.44 205 SER A N 1
ATOM 1615 C CA . SER A 1 205 ? 2.100 -5.009 6.549 1.00 72.44 205 SER A CA 1
ATOM 1616 C C . SER A 1 205 ? 3.448 -4.277 6.516 1.00 72.44 205 SER A C 1
ATOM 1618 O O . SER A 1 205 ? 3.759 -3.533 5.588 1.00 72.44 205 SER A O 1
ATOM 1620 N N . GLN A 1 206 ? 4.331 -4.555 7.476 1.00 78.81 206 GLN A N 1
ATOM 1621 C CA . GLN A 1 206 ? 5.702 -4.044 7.446 1.00 78.81 206 GLN A CA 1
ATOM 1622 C C . GLN A 1 206 ? 6.525 -4.646 6.302 1.00 78.81 206 GLN A C 1
ATOM 1624 O O . GLN A 1 206 ? 7.215 -3.908 5.592 1.00 78.81 206 GLN A O 1
ATOM 1629 N N . ASP A 1 207 ? 6.397 -5.954 6.092 1.00 86.88 207 ASP A N 1
ATOM 1630 C CA . ASP A 1 207 ? 7.058 -6.682 5.011 1.00 86.88 207 ASP A CA 1
ATOM 1631 C C . ASP A 1 207 ? 6.553 -6.215 3.635 1.00 86.88 207 ASP A C 1
ATOM 1633 O O . ASP A 1 207 ? 7.344 -6.077 2.702 1.00 86.88 207 ASP A O 1
ATOM 1637 N N . GLU A 1 208 ? 5.257 -5.912 3.496 1.00 88.25 208 GLU A N 1
ATOM 1638 C CA . GLU A 1 208 ? 4.687 -5.409 2.241 1.00 88.25 208 GLU A CA 1
ATOM 1639 C C . GLU A 1 208 ? 5.232 -4.024 1.875 1.00 88.25 208 GLU A C 1
ATOM 1641 O O . GLU A 1 208 ? 5.651 -3.817 0.732 1.00 88.25 208 GLU A O 1
ATOM 1646 N N . THR A 1 209 ? 5.317 -3.093 2.832 1.00 89.69 209 THR A N 1
ATOM 1647 C CA . THR A 1 209 ? 5.933 -1.784 2.570 1.00 89.69 209 THR A CA 1
ATOM 1648 C C . THR A 1 209 ? 7.388 -1.931 2.137 1.00 89.69 209 THR A C 1
ATOM 1650 O O . THR A 1 209 ? 7.815 -1.312 1.159 1.00 89.69 209 THR A O 1
ATOM 1653 N N . GLN A 1 210 ? 8.150 -2.777 2.833 1.00 90.75 210 GLN A N 1
ATOM 1654 C CA . GLN A 1 210 ? 9.547 -3.027 2.497 1.00 90.75 210 GLN A CA 1
ATOM 1655 C C . GLN A 1 210 ? 9.685 -3.656 1.102 1.00 90.75 210 GLN A C 1
ATOM 1657 O O . GLN A 1 210 ? 10.487 -3.185 0.294 1.00 90.75 210 GLN A O 1
ATOM 1662 N N . SER A 1 211 ? 8.841 -4.636 0.773 1.00 93.56 211 SER A N 1
ATOM 1663 C CA . SER A 1 211 ? 8.800 -5.266 -0.549 1.00 93.56 211 SER A CA 1
ATOM 1664 C C . SER A 1 211 ? 8.506 -4.257 -1.665 1.00 93.56 211 SER A C 1
ATOM 1666 O O . SER A 1 211 ? 9.146 -4.288 -2.719 1.00 93.56 211 SER A O 1
ATOM 1668 N N . LEU A 1 212 ? 7.578 -3.319 -1.448 1.00 94.00 212 LEU A N 1
ATOM 1669 C CA . LEU A 1 212 ? 7.271 -2.271 -2.425 1.00 94.00 212 LEU A CA 1
ATOM 1670 C C . LEU A 1 212 ? 8.446 -1.304 -2.625 1.00 94.00 212 LEU A C 1
ATOM 1672 O O . LEU A 1 212 ? 8.726 -0.933 -3.768 1.00 94.00 212 LEU A O 1
ATOM 1676 N N . ARG A 1 213 ? 9.176 -0.942 -1.559 1.00 92.62 213 ARG A N 1
ATOM 1677 C CA . ARG A 1 213 ? 10.405 -0.135 -1.683 1.00 92.62 213 ARG A CA 1
ATOM 1678 C C . ARG A 1 213 ? 11.478 -0.868 -2.480 1.00 92.62 213 ARG A C 1
ATOM 1680 O O . ARG A 1 213 ? 12.087 -0.283 -3.373 1.00 92.62 213 ARG A O 1
ATOM 1687 N N . GLU A 1 214 ? 11.696 -2.145 -2.191 1.00 94.50 214 GLU A N 1
ATOM 1688 C CA . GLU A 1 214 ? 12.684 -2.962 -2.900 1.00 94.50 214 GLU A CA 1
ATOM 1689 C C . GLU A 1 214 ? 12.339 -3.099 -4.383 1.00 94.50 214 GLU A C 1
ATOM 1691 O O . GLU A 1 214 ? 13.201 -2.889 -5.240 1.00 94.50 214 GLU A O 1
ATOM 1696 N N . ARG A 1 215 ? 11.065 -3.354 -4.708 1.00 95.31 215 ARG A N 1
ATOM 1697 C CA . ARG A 1 215 ? 10.583 -3.376 -6.097 1.00 95.31 215 ARG A CA 1
ATOM 1698 C C . ARG A 1 215 ? 10.788 -2.041 -6.800 1.00 95.31 215 ARG A C 1
ATOM 1700 O O . ARG A 1 215 ? 11.206 -2.033 -7.955 1.00 95.31 215 ARG A O 1
ATOM 1707 N N . TRP A 1 216 ? 10.551 -0.924 -6.116 1.00 96.19 216 TRP A N 1
ATOM 1708 C CA . TRP A 1 216 ? 10.796 0.410 -6.664 1.00 96.19 216 TRP A CA 1
ATOM 1709 C C . TRP A 1 216 ? 12.266 0.625 -7.026 1.00 96.19 216 TRP A C 1
ATOM 1711 O O . TRP A 1 216 ? 12.582 1.035 -8.147 1.00 96.19 216 TRP A O 1
ATOM 1721 N N . GLN A 1 217 ? 13.178 0.305 -6.105 1.00 94.94 217 GLN A N 1
ATOM 1722 C CA . GLN A 1 217 ? 14.615 0.445 -6.344 1.00 94.94 217 GLN A CA 1
ATOM 1723 C C . GLN A 1 217 ? 15.095 -0.496 -7.452 1.00 94.94 217 GLN A C 1
ATOM 1725 O O . GLN A 1 217 ? 15.834 -0.074 -8.343 1.00 94.94 217 GLN A O 1
ATOM 1730 N N . MET A 1 218 ? 14.614 -1.741 -7.462 1.00 95.38 218 MET A N 1
ATOM 1731 C CA . MET A 1 218 ? 14.906 -2.699 -8.528 1.00 95.38 218 MET A CA 1
ATOM 1732 C C . MET A 1 218 ? 14.427 -2.184 -9.890 1.00 95.38 218 MET A C 1
ATOM 1734 O O . MET A 1 218 ? 15.161 -2.265 -10.874 1.00 95.38 218 MET A O 1
ATOM 1738 N N . LEU A 1 219 ? 13.218 -1.625 -9.968 1.00 95.00 219 LEU A N 1
ATOM 1739 C CA . LEU A 1 219 ? 12.677 -1.061 -11.201 1.00 95.00 219 LEU A CA 1
ATOM 1740 C C . LEU A 1 219 ? 13.533 0.107 -11.709 1.00 95.00 219 LEU A C 1
ATOM 1742 O O . LEU A 1 219 ? 13.867 0.144 -12.893 1.00 95.00 219 LEU A O 1
ATOM 1746 N N . LYS A 1 220 ? 13.937 1.022 -10.822 1.00 95.25 220 LYS A N 1
ATOM 1747 C CA . LYS A 1 220 ? 14.807 2.163 -11.148 1.00 95.25 220 LYS A CA 1
ATOM 1748 C C . LYS A 1 220 ? 16.173 1.706 -11.665 1.00 95.25 220 LYS A C 1
ATOM 1750 O O . LYS A 1 220 ? 16.643 2.201 -12.690 1.00 95.25 220 LYS A O 1
ATOM 1755 N N . GLN A 1 221 ? 16.776 0.711 -11.013 1.00 94.69 221 GLN A N 1
ATOM 1756 C CA . GLN A 1 221 ? 18.034 0.103 -11.455 1.00 94.69 221 GLN A CA 1
ATOM 1757 C C . GLN A 1 221 ? 17.894 -0.555 -12.832 1.00 94.69 221 GLN A C 1
ATOM 1759 O O . GLN A 1 221 ? 18.695 -0.279 -13.725 1.00 94.69 221 GLN A O 1
ATOM 1764 N N . ARG A 1 222 ? 16.853 -1.371 -13.037 1.00 94.31 222 ARG A N 1
ATOM 1765 C CA . ARG A 1 222 ? 16.607 -2.052 -14.317 1.00 94.31 222 ARG A CA 1
ATOM 1766 C C . ARG A 1 222 ? 16.313 -1.071 -15.449 1.00 94.31 222 ARG A C 1
ATOM 1768 O O . ARG A 1 222 ? 16.824 -1.259 -16.546 1.00 94.31 222 ARG A O 1
ATOM 1775 N N . ALA A 1 223 ? 15.536 -0.019 -15.192 1.00 93.69 223 ALA A N 1
ATOM 1776 C CA . ALA A 1 223 ? 15.264 1.029 -16.173 1.00 93.69 223 ALA A CA 1
ATOM 1777 C C . ALA A 1 223 ? 16.532 1.809 -16.547 1.00 93.69 223 ALA A C 1
ATOM 1779 O O . ALA A 1 223 ? 16.755 2.083 -17.724 1.00 93.69 223 ALA A O 1
ATOM 1780 N N . SER A 1 224 ? 17.395 2.114 -15.572 1.00 93.94 224 SER A N 1
ATOM 1781 C CA . SER A 1 224 ? 18.678 2.780 -15.828 1.00 93.94 224 SER A CA 1
ATOM 1782 C C . SER A 1 224 ? 19.637 1.902 -16.633 1.00 93.94 224 SER A C 1
ATOM 1784 O O . SER A 1 224 ? 20.294 2.395 -17.550 1.00 93.94 224 SER A O 1
ATOM 1786 N N . LEU A 1 225 ? 19.711 0.608 -16.313 1.00 92.88 225 LEU A N 1
ATOM 1787 C CA . LEU A 1 225 ? 20.531 -0.347 -17.055 1.00 92.88 225 LEU A CA 1
ATOM 1788 C C . LEU A 1 225 ? 20.029 -0.493 -18.496 1.00 92.88 225 LEU A C 1
ATOM 1790 O O . LEU A 1 2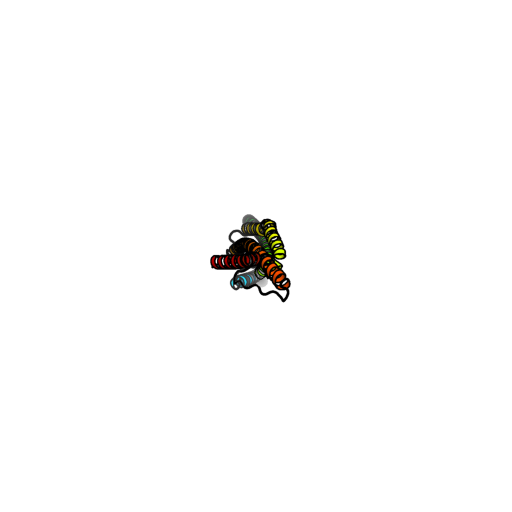25 ? 20.804 -0.299 -19.427 1.00 92.88 225 LEU A O 1
ATOM 1794 N N . LEU A 1 226 ? 18.720 -0.697 -18.678 1.00 91.56 226 LEU A N 1
ATOM 1795 C CA . LEU A 1 226 ? 18.122 -0.800 -20.006 1.00 91.56 226 LEU A CA 1
ATOM 1796 C C . LEU A 1 226 ? 18.345 0.467 -20.838 1.00 91.56 226 LEU A C 1
ATOM 1798 O O . LEU A 1 226 ? 18.663 0.364 -22.016 1.00 91.56 226 LEU A O 1
ATOM 1802 N N . HIS A 1 227 ? 18.221 1.658 -20.244 1.00 93.25 227 HIS A N 1
ATOM 1803 C CA . HIS A 1 227 ? 18.511 2.915 -20.943 1.00 93.25 227 HIS A CA 1
ATOM 1804 C C . HIS A 1 227 ? 19.961 2.964 -21.444 1.00 93.25 227 HIS A C 1
ATOM 1806 O O . HIS A 1 227 ? 20.189 3.247 -22.620 1.00 93.25 227 HIS A O 1
ATOM 1812 N N . LYS A 1 228 ? 20.935 2.603 -20.597 1.00 91.00 228 LYS A N 1
ATOM 1813 C CA . LYS A 1 228 ? 22.355 2.539 -20.988 1.00 91.00 228 LYS A CA 1
ATOM 1814 C C . LYS A 1 228 ? 22.597 1.535 -22.113 1.00 91.00 228 LYS A C 1
ATOM 1816 O O . LYS A 1 228 ? 23.351 1.838 -23.038 1.00 91.00 228 LYS A O 1
ATOM 1821 N N . ASP A 1 229 ? 21.975 0.365 -22.041 1.00 85.94 229 ASP A N 1
ATOM 1822 C CA . ASP A 1 229 ? 22.161 -0.694 -23.031 1.00 85.94 229 ASP A CA 1
ATOM 1823 C C . ASP A 1 229 ? 21.497 -0.339 -24.362 1.00 85.94 229 ASP A C 1
ATOM 1825 O O . ASP A 1 229 ? 22.141 -0.416 -25.408 1.00 85.94 229 ASP A O 1
ATOM 1829 N N . MET A 1 230 ? 20.260 0.164 -24.337 1.00 89.00 230 MET A N 1
ATOM 1830 C CA . MET A 1 230 ? 19.570 0.652 -25.535 1.00 89.00 230 MET A CA 1
ATOM 1831 C C . MET A 1 230 ? 20.310 1.819 -26.191 1.00 89.00 230 MET A C 1
ATOM 1833 O O . MET A 1 230 ? 20.330 1.908 -27.416 1.00 89.00 230 MET A O 1
ATOM 1837 N N . LEU A 1 231 ? 20.956 2.693 -25.411 1.00 89.75 231 LEU A N 1
ATOM 1838 C CA . LEU A 1 231 ? 21.751 3.800 -25.945 1.00 89.75 231 LEU A CA 1
ATOM 1839 C C . LEU A 1 231 ? 23.018 3.300 -26.651 1.00 89.75 231 LEU A C 1
ATOM 1841 O O . LEU A 1 231 ? 23.367 3.791 -27.721 1.00 89.75 231 LEU A O 1
ATOM 1845 N N . LYS A 1 232 ? 23.695 2.289 -26.099 1.00 86.50 232 LYS A N 1
ATOM 1846 C CA . LYS A 1 232 ? 24.825 1.644 -26.787 1.00 86.50 232 LYS A CA 1
ATOM 1847 C C . LYS A 1 232 ? 24.366 0.948 -28.066 1.00 86.50 232 LYS A C 1
ATOM 1849 O O . LYS A 1 232 ? 24.984 1.121 -29.116 1.00 86.50 232 LYS A O 1
ATOM 1854 N N . LEU A 1 233 ? 23.283 0.176 -27.988 1.00 83.00 233 LEU A N 1
ATOM 1855 C CA . LEU A 1 233 ? 22.772 -0.583 -29.125 1.00 83.00 233 LEU A CA 1
ATOM 1856 C C . LEU A 1 233 ? 22.223 0.327 -30.231 1.00 83.00 233 LEU A C 1
ATOM 1858 O O . LEU A 1 233 ? 22.396 -0.000 -31.400 1.00 83.00 233 LEU A O 1
ATOM 1862 N N . SER A 1 234 ? 21.626 1.478 -29.904 1.00 85.62 234 SER A N 1
ATOM 1863 C CA . SER A 1 234 ? 21.145 2.434 -30.911 1.00 85.62 234 SER A CA 1
ATOM 1864 C C . SER A 1 234 ? 22.294 3.036 -31.720 1.00 85.62 234 SER A C 1
ATOM 1866 O O . SER A 1 234 ? 22.204 3.121 -32.944 1.00 85.62 234 SER A O 1
ATOM 1868 N N . ILE A 1 235 ? 23.413 3.364 -31.067 1.00 85.12 235 ILE A N 1
ATOM 1869 C CA . ILE A 1 235 ? 24.630 3.845 -31.735 1.00 85.12 235 ILE A CA 1
ATOM 1870 C C . ILE A 1 235 ? 25.209 2.760 -32.653 1.00 85.12 235 ILE A C 1
ATOM 1872 O O . ILE A 1 235 ? 25.603 3.047 -33.786 1.00 85.12 235 ILE A O 1
ATOM 1876 N N . LEU A 1 236 ? 25.263 1.509 -32.184 1.00 79.75 236 LEU A N 1
ATOM 1877 C CA . LEU A 1 236 ? 25.756 0.381 -32.983 1.00 79.75 236 LEU A CA 1
ATOM 1878 C C . LEU A 1 236 ? 24.849 0.089 -34.181 1.00 79.75 236 LEU A C 1
ATOM 1880 O O . LEU A 1 236 ? 25.350 -0.140 -35.282 1.00 79.75 236 LEU A O 1
ATOM 1884 N N . TRP A 1 237 ? 23.534 0.144 -33.981 1.00 82.06 237 TRP A N 1
ATOM 1885 C CA . TRP A 1 237 ? 22.540 -0.036 -35.033 1.00 82.06 237 TRP A CA 1
ATOM 1886 C C . TRP A 1 237 ? 22.662 1.032 -36.120 1.00 82.06 237 TRP A C 1
ATOM 1888 O O . TRP A 1 237 ? 22.670 0.702 -37.303 1.00 82.06 237 TRP A O 1
ATOM 1898 N N . GLU A 1 238 ? 22.836 2.298 -35.741 1.00 83.56 238 GLU A N 1
ATOM 1899 C CA . GLU A 1 238 ? 23.007 3.384 -36.707 1.00 83.56 238 GLU A CA 1
ATOM 1900 C C . GLU A 1 238 ? 24.324 3.242 -37.487 1.00 83.56 238 GLU A C 1
ATOM 1902 O O . GLU A 1 238 ? 24.343 3.373 -38.711 1.00 83.56 238 GLU A O 1
ATOM 1907 N N . ARG A 1 239 ? 25.425 2.871 -36.813 1.00 81.00 239 ARG A N 1
ATOM 1908 C CA . ARG A 1 239 ? 26.704 2.562 -37.484 1.00 81.00 239 ARG A CA 1
ATOM 1909 C C . ARG A 1 239 ? 26.563 1.411 -38.479 1.00 81.00 239 ARG A C 1
ATOM 1911 O O . ARG A 1 239 ? 27.137 1.481 -39.566 1.00 81.00 239 ARG A O 1
ATOM 1918 N N . TRP A 1 240 ? 25.822 0.366 -38.112 1.00 77.06 240 TRP A N 1
ATOM 1919 C CA . TRP A 1 240 ? 25.540 -0.762 -38.994 1.00 77.06 240 TRP A CA 1
ATOM 1920 C C . TRP A 1 240 ? 24.706 -0.331 -40.202 1.00 77.06 240 TRP A C 1
ATOM 1922 O O . TRP A 1 240 ? 25.106 -0.610 -41.330 1.00 77.06 240 TRP A O 1
ATOM 1932 N N . ARG A 1 241 ? 23.616 0.416 -39.982 1.00 80.25 241 ARG A N 1
ATOM 1933 C CA . ARG A 1 241 ? 22.734 0.921 -41.044 1.00 80.25 241 ARG A CA 1
ATOM 1934 C C . ARG A 1 241 ? 23.504 1.758 -42.063 1.00 80.25 241 ARG A C 1
ATOM 1936 O O . ARG A 1 241 ? 23.478 1.442 -43.244 1.00 80.25 241 ARG A O 1
ATOM 1943 N N . VAL A 1 242 ? 24.297 2.728 -41.603 1.00 78.25 242 VAL A N 1
ATOM 1944 C CA . VAL A 1 242 ? 25.138 3.563 -42.479 1.00 78.25 242 VAL A CA 1
ATOM 1945 C C . VAL A 1 242 ? 26.147 2.725 -43.273 1.00 78.25 242 VAL A C 1
ATOM 1947 O O . VAL A 1 242 ? 26.416 3.016 -44.438 1.00 78.25 242 VAL A O 1
ATOM 1950 N N . ALA A 1 243 ? 26.736 1.690 -42.666 1.00 70.06 243 ALA A N 1
ATOM 1951 C CA . ALA A 1 243 ? 27.663 0.805 -43.370 1.00 70.06 243 ALA A CA 1
ATOM 1952 C C . ALA A 1 243 ? 26.954 -0.042 -44.441 1.00 70.06 243 ALA A C 1
ATOM 1954 O O . ALA A 1 243 ? 27.501 -0.225 -45.528 1.00 70.06 243 ALA A O 1
ATOM 1955 N N . VAL A 1 244 ? 25.744 -0.523 -44.149 1.00 68.81 244 VAL A N 1
ATOM 1956 C CA . VAL A 1 244 ? 24.899 -1.280 -45.081 1.00 68.81 244 VAL A CA 1
ATOM 1957 C C . VAL A 1 244 ? 24.423 -0.400 -46.238 1.00 68.81 244 VAL A C 1
ATOM 1959 O O . VAL A 1 244 ? 24.587 -0.797 -47.389 1.00 68.81 244 VAL A O 1
ATOM 1962 N N . ASP A 1 245 ? 23.934 0.810 -45.966 1.00 73.69 245 ASP A N 1
ATOM 1963 C CA . ASP A 1 245 ? 23.486 1.756 -46.996 1.00 73.69 245 ASP A CA 1
ATOM 1964 C C . ASP A 1 245 ? 24.623 2.104 -47.965 1.00 73.69 245 ASP A C 1
ATOM 1966 O O . ASP A 1 245 ? 24.441 2.074 -49.180 1.00 73.69 245 ASP A O 1
ATOM 1970 N N . ARG A 1 246 ? 25.842 2.321 -47.449 1.00 72.69 246 ARG A N 1
ATOM 1971 C CA . ARG A 1 246 ? 27.038 2.541 -48.282 1.00 72.69 246 ARG A CA 1
ATOM 1972 C C . ARG A 1 246 ? 27.365 1.353 -49.187 1.00 72.69 246 ARG A C 1
ATOM 1974 O O . ARG A 1 246 ? 27.832 1.561 -50.306 1.00 72.69 246 ARG A O 1
ATOM 1981 N N . LEU A 1 247 ? 27.158 0.121 -48.717 1.00 67.62 247 LEU A N 1
ATOM 1982 C CA . LEU A 1 247 ? 27.348 -1.077 -49.539 1.00 67.62 247 LEU A CA 1
ATOM 1983 C C . LEU A 1 247 ? 26.256 -1.210 -50.604 1.00 67.62 247 LEU A C 1
ATOM 1985 O O . LEU A 1 247 ? 26.577 -1.571 -51.734 1.00 67.62 247 LEU A O 1
ATOM 1989 N N . TYR A 1 248 ? 25.002 -0.888 -50.277 1.00 64.62 248 TYR A N 1
ATOM 1990 C CA . TYR A 1 248 ? 23.900 -0.885 -51.243 1.00 64.62 248 TYR A CA 1
ATOM 1991 C C . TYR A 1 248 ? 24.075 0.189 -52.321 1.00 64.62 248 TYR A C 1
ATOM 1993 O O . TYR A 1 248 ? 23.971 -0.124 -53.504 1.00 64.62 248 TYR A O 1
ATOM 2001 N N . GLU A 1 249 ? 24.396 1.431 -51.947 1.00 68.81 249 GLU A N 1
ATOM 2002 C CA . GLU A 1 249 ? 24.700 2.506 -52.904 1.00 68.81 249 GLU A CA 1
ATOM 2003 C C . GLU A 1 249 ? 25.860 2.132 -53.829 1.00 68.81 249 GLU A C 1
ATOM 2005 O O . GLU A 1 249 ? 25.848 2.472 -55.010 1.00 68.81 249 GLU A O 1
ATOM 2010 N N . TRP A 1 250 ? 26.863 1.429 -53.299 1.00 64.94 250 TRP A N 1
ATOM 2011 C CA . TRP A 1 250 ? 27.969 0.923 -54.098 1.00 64.94 250 TRP A CA 1
ATOM 2012 C C . TRP A 1 250 ? 27.527 -0.186 -55.066 1.00 64.94 250 TRP A C 1
ATOM 2014 O O . TRP A 1 250 ? 27.826 -0.083 -56.253 1.00 64.94 250 TRP A O 1
ATOM 2024 N N . ALA A 1 251 ? 26.779 -1.191 -54.602 1.00 61.88 251 ALA A N 1
ATOM 2025 C CA . ALA A 1 251 ? 26.273 -2.275 -55.451 1.00 61.88 251 ALA A CA 1
ATOM 2026 C C . ALA A 1 251 ? 25.360 -1.760 -56.580 1.00 61.88 251 ALA A C 1
ATOM 2028 O O . ALA A 1 251 ? 25.367 -2.299 -57.680 1.00 61.88 251 ALA A O 1
ATOM 2029 N N . LEU A 1 252 ? 24.610 -0.684 -56.326 1.00 63.19 252 LEU A N 1
ATOM 2030 C CA . LEU A 1 252 ? 23.786 -0.002 -57.330 1.00 63.19 252 LEU A CA 1
ATOM 2031 C C . LEU A 1 252 ? 24.601 0.876 -58.296 1.00 63.19 252 LEU A C 1
ATOM 2033 O O . LEU A 1 252 ? 24.106 1.218 -59.369 1.00 63.19 252 LEU A O 1
ATOM 2037 N N . ARG A 1 253 ? 25.824 1.275 -57.917 1.00 63.69 253 ARG A N 1
ATOM 2038 C CA . ARG A 1 253 ? 26.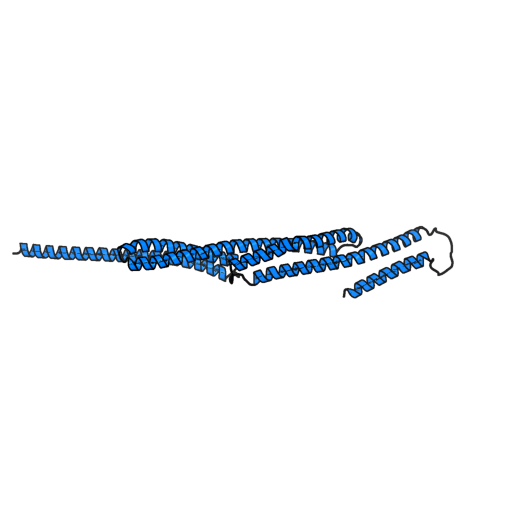735 2.091 -58.735 1.00 63.69 253 ARG A CA 1
ATOM 2039 C C . ARG A 1 253 ? 27.673 1.278 -59.615 1.00 63.69 253 ARG A C 1
ATOM 2041 O O . ARG A 1 253 ? 28.281 1.899 -60.479 1.00 63.69 253 ARG A O 1
ATOM 2048 N N . GLU A 1 254 ? 27.818 -0.036 -59.429 1.00 53.97 254 GLU A N 1
ATOM 2049 C CA . GLU A 1 254 ? 28.485 -0.871 -60.434 1.00 53.97 254 GLU A CA 1
ATOM 2050 C C . GLU A 1 254 ? 27.608 -0.910 -61.694 1.00 53.97 254 GLU A C 1
ATOM 2052 O O . GLU A 1 254 ? 26.546 -1.537 -61.683 1.00 53.97 254 GLU A O 1
ATOM 2057 N N . PRO A 1 255 ? 28.006 -0.256 -62.802 1.00 48.88 255 PRO A N 1
ATOM 2058 C CA . PRO A 1 255 ? 27.393 -0.565 -64.072 1.00 48.88 255 PRO A CA 1
ATOM 2059 C C . PRO A 1 255 ? 27.893 -1.954 -64.468 1.00 48.88 255 PRO A C 1
ATOM 2061 O O . PRO A 1 255 ? 29.063 -2.292 -64.285 1.00 48.88 255 PRO A O 1
ATOM 2064 N N . HIS A 1 256 ? 27.023 -2.772 -65.046 1.00 51.16 256 HIS A N 1
ATOM 2065 C CA . HIS A 1 256 ? 27.481 -3.900 -65.841 1.00 51.16 256 HIS A CA 1
ATOM 2066 C C . HIS A 1 256 ? 28.523 -3.401 -66.859 1.00 51.16 256 HIS A C 1
ATOM 2068 O O . HIS A 1 256 ? 28.167 -2.703 -67.805 1.00 51.16 256 HIS A O 1
ATOM 2074 N N . GLY A 1 257 ? 29.794 -3.747 -66.647 1.00 49.06 257 GLY A N 1
ATOM 2075 C CA . GLY A 1 257 ? 30.884 -3.468 -67.580 1.00 49.06 257 GLY A CA 1
ATOM 2076 C C . GLY A 1 257 ? 32.019 -2.647 -66.976 1.00 49.06 257 GLY A C 1
ATOM 2077 O O . GLY A 1 257 ? 32.016 -1.428 -67.053 1.00 49.06 257 GLY A O 1
ATOM 2078 N N . GLU A 1 258 ? 33.012 -3.324 -66.406 1.00 43.00 258 GLU A N 1
ATOM 2079 C CA . GLU A 1 258 ? 34.363 -3.377 -66.979 1.00 43.00 258 GLU A CA 1
ATOM 2080 C C . GLU A 1 258 ? 35.235 -4.286 -66.108 1.00 43.00 258 GLU A C 1
ATOM 2082 O O . GLU A 1 258 ? 35.331 -4.134 -64.890 1.00 43.00 258 GLU A O 1
ATOM 2087 N N . GLU A 1 259 ? 35.843 -5.274 -66.757 1.00 49.69 259 GLU A N 1
ATOM 2088 C CA . GLU A 1 259 ? 36.783 -6.225 -66.180 1.00 49.69 259 GLU A CA 1
ATOM 2089 C C . GLU A 1 259 ? 37.928 -5.489 -65.466 1.00 49.69 259 GLU A C 1
ATOM 2091 O O . GLU A 1 259 ? 38.886 -5.030 -66.087 1.00 49.69 259 GLU A O 1
ATOM 2096 N N . ARG A 1 260 ? 37.870 -5.395 -64.136 1.00 47.94 260 ARG A N 1
ATOM 2097 C CA . ARG A 1 260 ? 39.058 -5.117 -63.323 1.00 47.94 260 ARG A CA 1
ATOM 2098 C C . ARG A 1 260 ? 39.531 -6.407 -62.681 1.00 47.94 260 ARG A C 1
ATOM 2100 O O . ARG A 1 260 ? 39.059 -6.830 -61.632 1.00 47.94 260 ARG A O 1
ATOM 2107 N N . SER A 1 261 ? 40.499 -7.022 -63.351 1.00 49.91 261 SER A N 1
ATOM 2108 C CA . SER A 1 261 ? 41.395 -8.019 -62.784 1.00 49.91 261 SER A CA 1
ATOM 2109 C C . SER A 1 261 ? 42.127 -7.432 -61.572 1.00 49.91 261 SER A C 1
ATOM 2111 O O . SER A 1 261 ? 42.926 -6.506 -61.714 1.00 49.91 261 SER A O 1
ATOM 2113 N N . GLY A 1 262 ? 41.877 -7.979 -60.387 1.00 48.91 262 GLY A N 1
ATOM 2114 C CA . GLY A 1 262 ? 42.629 -7.660 -59.177 1.00 48.91 262 GLY A CA 1
ATOM 2115 C C . GLY A 1 262 ? 41.843 -8.050 -57.937 1.00 48.91 262 GLY A C 1
ATOM 2116 O O . GLY A 1 262 ? 40.797 -7.479 -57.663 1.00 48.91 262 GLY A O 1
ATOM 2117 N N . ALA A 1 263 ? 42.347 -9.019 -57.176 1.00 51.66 263 ALA A N 1
ATOM 2118 C CA . ALA A 1 263 ? 41.739 -9.538 -55.947 1.00 51.66 263 ALA A CA 1
ATOM 2119 C C . ALA A 1 263 ? 41.728 -8.533 -54.766 1.00 51.66 263 ALA A C 1
ATOM 2121 O O . ALA A 1 263 ? 41.561 -8.930 -53.613 1.00 51.66 263 ALA A O 1
ATOM 2122 N N . GLU A 1 264 ? 41.921 -7.241 -55.031 1.00 55.22 264 GLU A N 1
ATOM 2123 C CA . GLU A 1 264 ? 42.056 -6.197 -54.023 1.00 55.22 264 GLU A CA 1
ATOM 2124 C C . GLU A 1 264 ? 40.768 -5.377 -53.942 1.00 55.22 264 GLU A C 1
ATOM 2126 O O . GLU A 1 264 ? 40.341 -4.735 -54.900 1.00 55.22 264 GLU A O 1
ATOM 2131 N N . LEU A 1 265 ? 40.138 -5.413 -52.765 1.00 56.88 265 LEU A N 1
ATOM 2132 C CA . LEU A 1 265 ? 38.998 -4.561 -52.446 1.00 56.88 265 LEU A CA 1
ATOM 2133 C C . LEU A 1 265 ? 39.409 -3.093 -52.612 1.00 56.88 265 LEU A C 1
ATOM 2135 O O . LEU A 1 265 ? 40.456 -2.680 -52.109 1.00 56.88 265 LEU A O 1
ATOM 2139 N N . SER A 1 266 ? 38.566 -2.279 -53.248 1.00 64.19 266 SER A N 1
ATOM 2140 C CA . SER A 1 266 ? 38.795 -0.833 -53.275 1.00 64.19 266 SER A CA 1
ATOM 2141 C C . SER A 1 266 ? 38.821 -0.280 -51.843 1.00 64.19 266 SER A C 1
ATOM 2143 O O . SER A 1 266 ? 38.163 -0.813 -50.944 1.00 64.19 266 SER A O 1
ATOM 2145 N N . TYR A 1 267 ? 39.554 0.812 -51.608 1.00 62.09 267 TYR A N 1
ATOM 2146 C CA . TYR A 1 267 ? 39.689 1.425 -50.277 1.00 62.09 267 TYR A CA 1
ATOM 2147 C C . TYR A 1 267 ? 38.333 1.644 -49.574 1.00 62.09 267 TYR A C 1
ATOM 2149 O O . TYR A 1 267 ? 38.201 1.405 -48.374 1.00 62.09 267 TYR A O 1
ATOM 2157 N N . ALA A 1 268 ? 37.295 2.015 -50.332 1.00 58.12 268 ALA A N 1
ATOM 2158 C CA . ALA A 1 268 ? 35.939 2.198 -49.820 1.00 58.12 268 ALA A CA 1
ATOM 2159 C C . ALA A 1 268 ? 35.264 0.878 -49.389 1.00 58.12 268 ALA A C 1
ATOM 2161 O O . ALA A 1 268 ? 34.613 0.844 -48.344 1.00 58.12 268 ALA A O 1
ATOM 2162 N N . GLN A 1 269 ? 35.452 -0.218 -50.136 1.00 60.97 269 GLN A N 1
ATOM 2163 C CA . GLN A 1 269 ? 34.953 -1.552 -49.765 1.00 60.97 269 GLN A CA 1
ATOM 2164 C C . GLN A 1 269 ? 35.677 -2.100 -48.534 1.00 60.97 269 GLN A C 1
ATOM 2166 O O . GLN A 1 269 ? 35.040 -2.645 -47.632 1.00 60.97 269 GLN A O 1
ATOM 2171 N N . ALA A 1 270 ? 37.001 -1.933 -48.472 1.00 65.81 270 ALA A N 1
ATOM 2172 C CA . ALA A 1 270 ? 37.791 -2.322 -47.311 1.00 65.81 270 ALA A CA 1
ATOM 2173 C C . ALA A 1 270 ? 37.345 -1.546 -46.060 1.00 65.81 270 ALA A C 1
ATOM 2175 O O . ALA A 1 270 ? 37.154 -2.149 -45.005 1.00 65.81 270 ALA A O 1
ATOM 2176 N N . ALA A 1 271 ? 37.082 -0.240 -46.190 1.00 67.94 271 ALA A N 1
ATOM 2177 C CA . ALA A 1 271 ? 36.585 0.600 -45.103 1.00 67.94 271 ALA A CA 1
ATOM 2178 C C . ALA A 1 271 ? 35.159 0.225 -44.651 1.00 67.94 271 ALA A C 1
ATOM 2180 O O . ALA A 1 271 ? 34.910 0.120 -43.450 1.00 67.94 271 ALA A O 1
ATOM 2181 N N . ALA A 1 272 ? 34.227 -0.023 -45.580 1.00 60.19 272 ALA A N 1
ATOM 2182 C CA . ALA A 1 272 ? 32.860 -0.437 -45.248 1.00 60.19 272 ALA A CA 1
ATOM 2183 C C . ALA A 1 272 ? 32.823 -1.831 -44.598 1.00 60.19 272 ALA A C 1
ATOM 2185 O O . ALA A 1 272 ? 32.169 -2.027 -43.570 1.00 60.19 272 ALA A O 1
ATOM 2186 N N . ARG A 1 273 ? 33.595 -2.786 -45.136 1.00 68.19 273 ARG A N 1
ATOM 2187 C CA . ARG A 1 273 ? 33.724 -4.135 -44.572 1.00 68.19 273 ARG A CA 1
ATOM 2188 C C . ARG A 1 273 ? 34.376 -4.106 -43.194 1.00 68.19 273 ARG A C 1
ATOM 2190 O O . ARG A 1 273 ? 33.875 -4.786 -42.308 1.00 68.19 273 ARG A O 1
ATOM 2197 N N . ALA A 1 274 ? 35.423 -3.299 -42.999 1.00 72.75 274 ALA A N 1
ATOM 2198 C CA . ALA A 1 274 ? 36.052 -3.080 -41.694 1.00 72.75 274 ALA A CA 1
ATOM 2199 C C . ALA A 1 274 ? 35.083 -2.450 -40.680 1.00 72.75 274 ALA A C 1
ATOM 2201 O O . ALA A 1 274 ? 35.080 -2.834 -39.510 1.00 72.75 274 ALA A O 1
ATOM 2202 N N . GLY A 1 275 ? 34.226 -1.525 -41.127 1.00 69.81 275 GLY A N 1
ATOM 2203 C CA . GLY A 1 275 ? 33.150 -0.958 -40.313 1.00 69.81 275 GLY A CA 1
ATOM 2204 C C . GLY A 1 275 ? 32.173 -2.025 -39.815 1.00 69.81 275 GLY A C 1
ATOM 2205 O O . GLY A 1 275 ? 31.903 -2.091 -38.616 1.00 69.81 275 GLY A O 1
ATOM 2206 N N . LEU A 1 276 ? 31.712 -2.913 -40.703 1.00 67.06 276 LEU A N 1
ATOM 2207 C CA . LEU A 1 276 ? 30.832 -4.028 -40.337 1.00 67.06 276 LEU A CA 1
ATOM 2208 C C . LEU A 1 276 ? 31.509 -5.035 -39.402 1.00 67.06 276 LEU A C 1
ATOM 2210 O O . LEU A 1 276 ? 30.915 -5.412 -38.393 1.00 67.06 276 LEU A O 1
ATOM 2214 N N . THR A 1 277 ? 32.751 -5.450 -39.675 1.00 72.50 277 THR A N 1
ATOM 2215 C CA . THR A 1 277 ? 33.472 -6.364 -38.771 1.00 72.50 277 THR A CA 1
ATOM 2216 C C . THR A 1 277 ? 33.757 -5.732 -37.414 1.00 72.50 277 THR A C 1
ATOM 2218 O O . THR A 1 277 ? 33.744 -6.451 -36.416 1.00 72.50 277 THR A O 1
ATOM 2221 N N . SER A 1 278 ? 33.971 -4.414 -37.341 1.00 76.50 278 SER A N 1
ATOM 2222 C CA . SER A 1 278 ? 34.084 -3.699 -36.063 1.00 76.50 278 SER A CA 1
ATOM 2223 C C . SER A 1 278 ? 32.782 -3.774 -35.272 1.00 76.50 278 SER A C 1
ATOM 2225 O O . SER A 1 278 ? 32.809 -4.171 -34.112 1.00 76.50 278 SER A O 1
ATOM 2227 N N . VAL A 1 279 ? 31.641 -3.469 -35.901 1.00 68.31 279 VAL A N 1
ATOM 2228 C CA . VAL A 1 279 ? 30.330 -3.516 -35.231 1.00 68.31 279 VAL A CA 1
ATOM 2229 C C . VAL A 1 279 ? 29.989 -4.936 -34.774 1.00 68.31 279 VAL A C 1
ATOM 2231 O O . VAL A 1 279 ? 29.569 -5.121 -33.636 1.00 68.31 279 VAL A O 1
ATOM 2234 N N . VAL A 1 280 ? 30.235 -5.954 -35.606 1.00 69.00 280 VAL A N 1
ATOM 2235 C CA . VAL A 1 280 ? 30.019 -7.365 -35.233 1.00 69.00 280 VAL A CA 1
ATOM 2236 C C . VAL A 1 280 ? 30.903 -7.768 -34.052 1.00 69.00 280 VAL A C 1
ATOM 2238 O O . VAL A 1 280 ? 30.429 -8.440 -33.136 1.00 69.00 280 VAL A O 1
ATOM 2241 N N . ARG A 1 281 ? 32.170 -7.334 -34.024 1.00 75.50 281 ARG A N 1
ATOM 2242 C CA . ARG A 1 281 ? 33.080 -7.595 -32.898 1.00 75.50 281 ARG A CA 1
ATOM 2243 C C . ARG A 1 281 ? 32.603 -6.910 -31.616 1.00 75.50 281 ARG A C 1
ATOM 2245 O O . ARG A 1 281 ? 32.613 -7.540 -30.565 1.00 75.50 281 ARG A O 1
ATOM 2252 N N . GLU A 1 282 ? 32.172 -5.654 -31.702 1.00 70.50 282 GLU A N 1
ATOM 2253 C CA . GLU A 1 282 ? 31.653 -4.881 -30.565 1.00 70.50 282 GLU A CA 1
ATOM 2254 C C . GLU A 1 282 ? 30.347 -5.484 -30.012 1.00 70.50 282 GLU A C 1
ATOM 2256 O O . GLU A 1 282 ? 30.213 -5.626 -28.799 1.00 70.50 282 GLU A O 1
ATOM 2261 N N . LEU A 1 283 ? 29.428 -5.935 -30.877 1.00 65.25 283 LEU A N 1
ATOM 2262 C CA . LEU A 1 283 ? 28.209 -6.655 -30.478 1.00 65.25 283 LEU A CA 1
ATOM 2263 C C . LEU A 1 283 ? 28.517 -8.021 -29.840 1.00 65.25 283 LEU A C 1
ATOM 2265 O O . LEU A 1 283 ? 27.899 -8.394 -28.843 1.00 65.25 283 LEU A O 1
ATOM 2269 N N . SER A 1 284 ? 29.498 -8.751 -30.380 1.00 63.09 284 SER A N 1
ATOM 2270 C CA . SER A 1 284 ? 29.938 -10.045 -29.831 1.00 63.09 284 SER A CA 1
ATOM 2271 C C . SER A 1 284 ? 30.608 -9.885 -28.460 1.00 63.09 284 SER A C 1
ATOM 2273 O O . SER A 1 284 ? 30.445 -10.720 -27.579 1.00 63.09 284 SER A O 1
ATOM 2275 N N . ALA A 1 285 ? 31.337 -8.786 -28.246 1.00 69.94 285 ALA A N 1
ATOM 2276 C CA . ALA A 1 285 ? 31.925 -8.463 -26.949 1.00 69.94 285 ALA A CA 1
ATOM 2277 C C . ALA A 1 285 ? 30.871 -8.003 -25.925 1.00 69.94 285 ALA A C 1
ATOM 2279 O O . ALA A 1 285 ? 30.959 -8.362 -24.755 1.00 69.94 285 ALA A O 1
ATOM 2280 N N . ALA A 1 286 ? 29.864 -7.237 -26.360 1.00 55.09 286 ALA A N 1
ATOM 2281 C CA . ALA A 1 286 ? 28.775 -6.772 -25.499 1.00 55.09 286 ALA A CA 1
ATOM 2282 C C . ALA A 1 286 ? 27.841 -7.909 -25.042 1.00 55.09 286 ALA A C 1
ATOM 2284 O O . ALA A 1 286 ? 27.321 -7.862 -23.932 1.00 55.09 286 ALA A O 1
ATOM 2285 N N . THR A 1 287 ? 27.655 -8.940 -25.870 1.00 50.06 287 THR A N 1
ATOM 2286 C CA . THR A 1 287 ? 26.898 -10.152 -25.508 1.00 50.06 287 THR A CA 1
ATOM 2287 C C . THR A 1 287 ? 27.682 -11.055 -24.552 1.00 50.06 287 THR A C 1
ATOM 2289 O O . THR A 1 287 ? 27.104 -11.548 -23.591 1.00 50.06 287 THR A O 1
ATOM 2292 N N . ALA A 1 288 ? 29.002 -11.181 -24.728 1.00 48.53 288 ALA A N 1
ATOM 2293 C CA . ALA A 1 288 ? 29.867 -11.958 -23.833 1.00 48.53 288 ALA A CA 1
ATOM 2294 C C . ALA A 1 288 ? 30.101 -11.319 -22.446 1.00 48.53 288 ALA A C 1
ATOM 2296 O O . ALA A 1 288 ? 30.513 -12.016 -21.528 1.00 48.53 288 ALA A O 1
ATOM 2297 N N . SER A 1 289 ? 29.871 -10.009 -22.274 1.00 39.47 289 SER A N 1
ATOM 2298 C CA . SER A 1 289 ? 29.983 -9.336 -20.965 1.00 39.47 289 SER A CA 1
ATOM 2299 C C . SER A 1 289 ? 28.663 -9.270 -20.184 1.00 39.47 289 SER A C 1
ATOM 2301 O O . SER A 1 289 ? 28.613 -8.614 -19.143 1.00 39.47 289 SER A O 1
ATOM 2303 N N . SER A 1 290 ? 27.585 -9.834 -20.736 1.00 35.75 290 SER A N 1
ATOM 2304 C CA . SER A 1 290 ? 26.242 -9.860 -20.144 1.00 35.75 290 SER A CA 1
ATOM 2305 C C . SER A 1 290 ? 25.861 -11.246 -19.592 1.00 35.75 290 SER A C 1
ATOM 2307 O O . SER A 1 290 ? 24.772 -11.370 -19.026 1.00 35.75 290 SER A O 1
ATOM 2309 N N . GLU A 1 291 ? 26.730 -12.252 -19.759 1.00 34.62 291 GLU A N 1
ATOM 2310 C CA . GLU A 1 291 ? 26.725 -13.547 -19.051 1.00 34.62 291 GLU A CA 1
ATOM 2311 C C . GLU A 1 291 ? 27.598 -13.474 -17.789 1.00 34.62 291 GLU A C 1
ATOM 2313 O O . GLU A 1 291 ? 27.195 -14.077 -16.768 1.00 34.62 291 GLU A O 1
#

Organism: Ixodes ricinus (NCBI:txid34613)

Radius of gyration: 43.78 Å; chains: 1; bounding box: 110×32×145 Å

pLDDT: mean 70.47, std 17.76, range [34.62, 96.19]

Sequence (291 aa):
EETLRQLALTNRWLRLEAILKRFSKEARRKTEEQRRASALRHDVSLGLESTRAVLNRVTDEKPTEELHTAACLHALQWIQEQLAFLKADLSQLEPIQPEAAAALRQEHKDLARAVSKTQNALREGKKAIADYDSAVSAARSFLVQAEDCLRRYSNCVPELYPSYLQALEALLQTLDKREHSLLGNLDSAQAAMVSALGARVKQPSQDETQSLRERWQMLKQRASLLHKDMLKLSILWERWRVAVDRLYEWALREPHGEERSGAELSYAQAAARAGLTSVVRELSAATASSE